Protein AF-A0ABD4HQR6-F1 (afdb_monomer)

Foldseek 3Di:
DPDQAAFPDQDDLVQLLQQQAQVQKEWLVLSCLQNSHDSVSSVVSVVVCVVVVSWDWDDDPPTIMIHPHHDPPQHVFSSVLSVVSSVVVLLAKHWPHWHWHDDVHIKIKTKIKGFLVSNCPRPPRPCPVVLVVVLVVDPDPVSNVVSCCVNPPGIDIDIDMDGSDPPVPDDPDDPDPD

Nearest PDB structures (foldseek):
  8rxx-assembly1_Sa  TM=7.144E-01  e=9.957E-03  Leishmania major strain Friedlin
  8rxh-assembly1_Sa  TM=6.932E-01  e=2.029E-02  Leishmania major strain Friedlin
  8qie-assembly1_Sa  TM=6.947E-01  e=2.285E-02  Leishmania major strain Friedlin
  6zxh-assembly1_Z  TM=7.082E-01  e=4.388E-02  Homo sapiens
  4omz-assembly2_C  TM=6.498E-01  e=7.053E-02  Sinorhizobium fredii

pLDDT: mean 72.63, std 12.88, range [32.25, 88.69]

Sequence (178 aa):
MKKYIVNKRAIDNDELLQLIIASDGIYESTLQNLLQCNRTSLEARLKTLEKHKWISKRKLSKHFYFAKKFDLDNLNQLDLQADALQKMLTLGFRTSSVSITTNQQKQVTASFHSAVKKIYTHKNFSQKPQAFQLFNQCLSNENKELFSKFINHHHVEIPIQFSSICDENQLIYTKSLD

Secondary structure (DSSP, 8-state):
---PPPPSSPPPHHHHHHHHHHHTSEEHHHHHHHTT--HHHHHHHHHHHHHT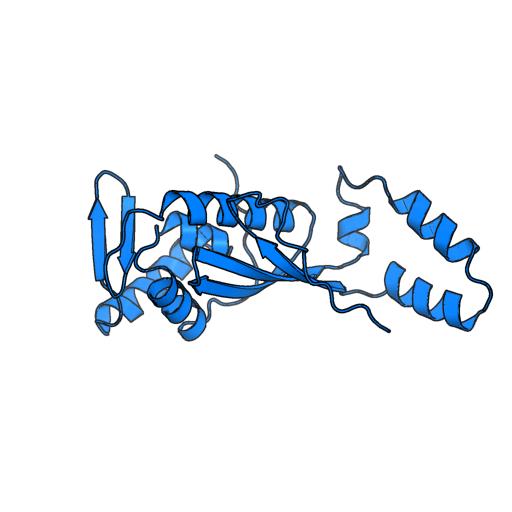TSSEEEEETTEEEEESS---TTHHHHHHHHHHHHHHHHTT-EEEEEEEEESSSEEEEEEEEE-HHHHHTSTT---HHHHHHHHHH-SSHHHHHHHHHHHHSS-EEEEEEE-SS--TT---------

Structure (mmCIF, N/CA/C/O backbone):
data_AF-A0ABD4HQR6-F1
#
_entry.id   AF-A0ABD4HQR6-F1
#
loop_
_atom_site.group_PDB
_atom_site.id
_atom_site.type_symbol
_atom_site.label_atom_id
_atom_site.label_alt_id
_atom_site.label_comp_id
_atom_site.label_asym_id
_atom_site.label_entity_id
_atom_site.label_seq_id
_atom_site.pdbx_PDB_ins_code
_atom_site.Cartn_x
_atom_site.Cartn_y
_atom_site.Cartn_z
_atom_site.occupancy
_atom_site.B_iso_or_equiv
_atom_site.auth_seq_id
_atom_site.auth_comp_id
_atom_site.auth_asym_id
_atom_site.auth_atom_id
_atom_site.pdbx_PDB_model_num
ATOM 1 N N . MET A 1 1 ? -17.658 9.390 -7.238 1.00 41.09 1 MET A N 1
ATOM 2 C CA . MET A 1 1 ? -16.926 8.377 -6.439 1.00 41.09 1 MET A CA 1
ATOM 3 C C . MET A 1 1 ? -15.552 8.170 -7.060 1.00 41.09 1 MET A C 1
ATOM 5 O O . MET A 1 1 ? -15.500 7.766 -8.216 1.00 41.09 1 MET A O 1
ATOM 9 N N . LYS A 1 2 ? -14.451 8.470 -6.351 1.00 49.94 2 LYS A N 1
ATOM 10 C CA . LYS A 1 2 ? -13.107 8.069 -6.807 1.00 49.94 2 LYS A CA 1
ATOM 11 C C . LYS A 1 2 ? -13.070 6.536 -6.840 1.00 49.94 2 LYS A C 1
ATOM 13 O O . LYS A 1 2 ? -13.352 5.893 -5.833 1.00 49.94 2 LYS A O 1
ATOM 18 N N . LYS A 1 3 ? -12.815 5.948 -8.009 1.00 57.81 3 LYS A N 1
ATOM 19 C CA . LYS A 1 3 ? -12.736 4.493 -8.178 1.00 57.81 3 LYS A CA 1
ATOM 20 C C . LYS A 1 3 ? -11.331 4.056 -7.760 1.00 57.81 3 LYS A C 1
ATOM 22 O O . LYS A 1 3 ? -10.391 4.245 -8.523 1.00 57.81 3 LYS A O 1
ATOM 27 N N . TYR A 1 4 ? -11.190 3.549 -6.536 1.00 61.66 4 TYR A N 1
ATOM 28 C CA . TYR A 1 4 ? -9.908 3.066 -6.014 1.00 61.66 4 TYR A CA 1
ATOM 29 C C . TYR A 1 4 ? -9.400 1.884 -6.842 1.00 61.66 4 TYR A C 1
ATOM 31 O O . TYR A 1 4 ? -10.169 0.982 -7.193 1.00 61.66 4 TYR A O 1
ATOM 39 N N . ILE A 1 5 ? -8.113 1.909 -7.186 1.00 67.62 5 ILE A N 1
ATOM 40 C CA . ILE A 1 5 ? -7.489 0.852 -7.979 1.00 67.62 5 ILE A CA 1
ATOM 41 C C . ILE A 1 5 ? -7.073 -0.263 -7.024 1.00 67.62 5 ILE A C 1
ATOM 43 O O . ILE A 1 5 ? -6.352 -0.038 -6.057 1.00 67.62 5 ILE A O 1
ATOM 47 N N . VAL A 1 6 ? -7.534 -1.478 -7.314 1.00 74.88 6 VAL A N 1
ATOM 48 C CA . VAL A 1 6 ? -7.251 -2.655 -6.493 1.00 74.88 6 VAL A CA 1
ATOM 49 C C . VAL A 1 6 ? -5.973 -3.336 -6.991 1.00 74.88 6 VAL A C 1
ATOM 51 O O . VAL A 1 6 ? -5.784 -3.566 -8.197 1.00 74.88 6 VAL A O 1
ATOM 54 N N . ASN A 1 7 ? -5.080 -3.651 -6.062 1.00 74.00 7 ASN A N 1
ATOM 55 C CA . ASN A 1 7 ? -3.942 -4.526 -6.260 1.00 74.00 7 ASN A CA 1
ATOM 56 C C . ASN A 1 7 ? -4.418 -5.981 -6.321 1.00 74.00 7 ASN A C 1
ATOM 58 O O . ASN A 1 7 ? -5.346 -6.384 -5.627 1.00 74.00 7 ASN A O 1
ATOM 62 N N . LYS A 1 8 ? -3.803 -6.767 -7.204 1.00 69.75 8 LYS A N 1
ATOM 63 C CA . LYS A 1 8 ? -4.160 -8.174 -7.400 1.00 69.75 8 LYS A CA 1
ATOM 64 C C . LYS A 1 8 ? -3.535 -9.096 -6.350 1.00 69.75 8 LYS A C 1
ATOM 66 O O . LYS A 1 8 ? -3.909 -10.264 -6.312 1.00 69.75 8 LYS A O 1
ATOM 71 N N . ARG A 1 9 ? -2.588 -8.608 -5.539 1.00 76.25 9 ARG A N 1
ATOM 72 C CA . ARG A 1 9 ? -1.956 -9.422 -4.493 1.00 76.25 9 ARG A CA 1
ATOM 73 C C . ARG A 1 9 ? -2.951 -9.774 -3.384 1.00 76.25 9 ARG A C 1
ATOM 75 O O . ARG A 1 9 ? -3.835 -8.979 -3.062 1.00 76.25 9 ARG A O 1
ATOM 82 N N . ALA A 1 10 ? -2.790 -10.957 -2.798 1.00 80.19 10 ALA A N 1
ATOM 83 C CA . ALA A 1 10 ? -3.531 -11.344 -1.604 1.00 80.19 10 ALA A CA 1
ATOM 84 C C . ALA A 1 10 ? -3.081 -10.503 -0.397 1.00 80.19 10 ALA A C 1
ATOM 86 O O . ALA A 1 10 ? -1.924 -10.098 -0.319 1.00 80.19 10 ALA A O 1
ATOM 87 N N . ILE A 1 11 ? -4.002 -10.247 0.535 1.00 83.31 11 ILE A N 1
ATOM 88 C CA . ILE A 1 11 ? -3.670 -9.597 1.808 1.00 83.31 11 ILE A CA 1
ATOM 89 C C . ILE A 1 11 ? -2.994 -10.637 2.703 1.00 83.31 11 ILE A C 1
ATOM 91 O O . ILE A 1 11 ? -3.622 -11.646 3.039 1.00 83.31 11 ILE A O 1
ATOM 95 N N . ASP A 1 12 ? -1.749 -10.370 3.084 1.00 84.69 12 ASP A N 1
ATOM 96 C CA . ASP A 1 12 ? -1.022 -11.129 4.095 1.00 84.69 12 ASP A CA 1
ATOM 97 C C . ASP A 1 12 ? -1.471 -10.680 5.500 1.00 84.69 12 ASP A C 1
ATOM 99 O O . ASP A 1 12 ? -1.585 -9.484 5.784 1.00 84.69 12 ASP A O 1
ATOM 103 N N . ASN A 1 13 ? -1.785 -11.644 6.369 1.00 82.00 13 ASN A N 1
ATOM 104 C CA . ASN A 1 13 ? -2.241 -11.367 7.730 1.00 82.00 13 ASN A CA 1
ATOM 105 C C . ASN A 1 13 ? -1.120 -10.820 8.616 1.00 82.00 13 ASN A C 1
ATOM 107 O O . ASN A 1 13 ? -1.401 -9.972 9.464 1.00 82.00 13 ASN A O 1
ATOM 111 N N . ASP A 1 14 ? 0.113 -11.290 8.430 1.00 82.69 14 ASP A N 1
ATOM 112 C CA . ASP A 1 14 ? 1.256 -10.862 9.232 1.00 82.69 14 ASP A CA 1
ATOM 113 C C . ASP A 1 14 ? 1.659 -9.442 8.838 1.00 82.69 14 ASP A C 1
ATOM 115 O O . ASP A 1 14 ? 1.845 -8.593 9.708 1.00 82.69 14 ASP A O 1
ATOM 119 N N . GLU A 1 15 ? 1.669 -9.142 7.535 1.00 84.19 15 GLU A N 1
ATOM 120 C CA . GLU A 1 15 ? 1.855 -7.779 7.020 1.00 84.19 15 GLU A CA 1
ATOM 121 C C . GLU A 1 15 ? 0.758 -6.840 7.552 1.00 84.19 15 GLU A C 1
ATOM 123 O O . GLU A 1 15 ? 1.056 -5.775 8.092 1.00 84.19 15 GLU A O 1
ATOM 128 N N . LEU A 1 16 ? -0.518 -7.245 7.478 1.00 88.31 16 LEU A N 1
ATOM 129 C CA . LEU A 1 16 ? -1.639 -6.455 8.000 1.00 88.31 16 LEU A CA 1
ATOM 130 C C . LEU A 1 16 ? -1.502 -6.191 9.507 1.00 88.31 16 LEU A C 1
ATOM 132 O O . LEU A 1 16 ? -1.718 -5.064 9.960 1.00 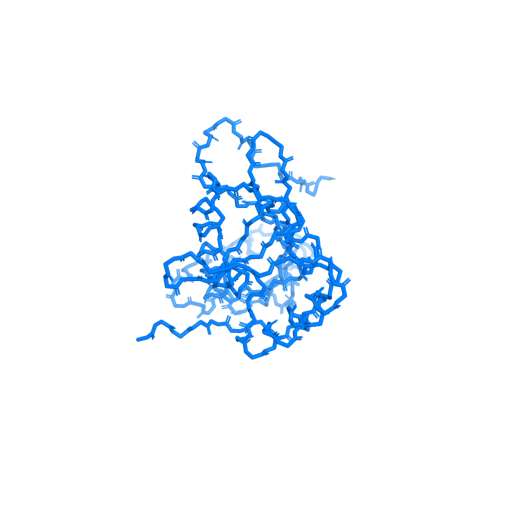88.31 16 LEU A O 1
ATOM 136 N N . LEU A 1 17 ? -1.148 -7.212 10.290 1.00 84.00 17 LEU A N 1
ATOM 137 C CA . LEU A 1 17 ? -0.960 -7.076 11.730 1.00 84.00 17 LEU A CA 1
ATOM 138 C C . LEU A 1 17 ? 0.217 -6.148 12.050 1.00 84.00 17 LEU A C 1
ATOM 140 O O . LEU A 1 17 ? 0.078 -5.269 12.901 1.00 84.00 17 LEU A O 1
ATOM 144 N N . GLN A 1 18 ? 1.347 -6.303 11.356 1.00 84.44 18 GLN A N 1
ATOM 145 C CA . GLN A 1 18 ? 2.518 -5.442 11.522 1.00 84.44 18 GLN A CA 1
ATOM 146 C C . GLN A 1 18 ? 2.196 -3.981 11.211 1.00 84.44 18 GLN A C 1
ATOM 148 O O . GLN A 1 18 ? 2.582 -3.112 11.988 1.00 84.44 18 GLN A O 1
ATOM 153 N N . LEU A 1 19 ? 1.430 -3.703 10.150 1.00 85.94 19 LEU A N 1
ATOM 154 C CA . LEU A 1 19 ? 0.994 -2.342 9.825 1.00 85.94 19 LEU A CA 1
ATOM 155 C C . LEU A 1 19 ? 0.153 -1.732 10.947 1.00 85.94 19 LEU A C 1
ATOM 157 O O . LEU A 1 19 ? 0.392 -0.596 11.348 1.00 85.94 19 LEU A O 1
ATOM 161 N N . ILE A 1 20 ? -0.804 -2.488 11.490 1.00 85.38 20 ILE A N 1
ATOM 162 C CA . ILE A 1 20 ? -1.657 -2.003 12.582 1.00 85.38 20 ILE A CA 1
ATOM 163 C C . ILE A 1 20 ? -0.834 -1.756 13.850 1.00 85.38 20 ILE A C 1
ATOM 165 O O . ILE A 1 20 ? -1.030 -0.735 14.508 1.00 85.38 20 ILE A O 1
ATOM 169 N N . ILE A 1 21 ? 0.096 -2.655 14.182 1.00 80.94 21 ILE A N 1
ATOM 170 C CA . ILE A 1 21 ? 0.970 -2.506 15.350 1.00 80.94 21 ILE A CA 1
ATOM 171 C C . ILE A 1 21 ? 1.891 -1.296 15.183 1.00 80.94 21 ILE A C 1
ATOM 173 O O . ILE A 1 21 ? 1.928 -0.456 16.071 1.00 80.94 21 ILE A O 1
ATOM 177 N N . ALA A 1 22 ? 2.590 -1.182 14.054 1.00 81.00 22 ALA A N 1
ATOM 178 C CA . ALA A 1 22 ? 3.532 -0.092 13.800 1.00 81.00 22 ALA A CA 1
ATOM 179 C C . ALA A 1 22 ? 2.839 1.275 13.696 1.00 81.00 22 ALA A C 1
ATOM 181 O O . ALA A 1 22 ? 3.431 2.304 14.011 1.00 81.00 22 ALA A O 1
ATOM 182 N N . SER A 1 23 ? 1.574 1.293 13.267 1.00 77.31 23 SER A N 1
ATOM 183 C CA . SER A 1 23 ? 0.797 2.526 13.146 1.00 77.31 23 SER A CA 1
ATOM 184 C C . SER A 1 23 ? 0.306 3.103 14.472 1.00 77.31 23 SER A C 1
ATOM 186 O O . SER A 1 23 ? -0.109 4.255 14.473 1.00 77.31 23 SER A O 1
ATOM 188 N N . ASP A 1 24 ? 0.289 2.342 15.574 1.00 75.75 24 ASP A N 1
ATOM 189 C CA . ASP A 1 24 ? -0.357 2.723 16.847 1.00 75.75 24 ASP A CA 1
ATOM 190 C C . ASP A 1 24 ? -1.790 3.294 16.688 1.00 75.75 24 ASP A C 1
ATOM 192 O O . ASP A 1 24 ? -2.285 4.061 17.510 1.00 75.75 24 ASP A O 1
ATOM 196 N N . GLY A 1 25 ? -2.493 2.920 15.617 1.00 77.25 25 GLY A N 1
ATOM 197 C CA . GLY A 1 25 ? -3.779 3.505 15.255 1.00 77.25 25 GLY A CA 1
ATOM 198 C C . GLY A 1 25 ? -3.833 3.878 13.785 1.00 77.25 25 GLY A C 1
ATOM 199 O O . GLY A 1 25 ? -3.120 4.763 13.322 1.00 77.25 25 GLY A O 1
ATOM 200 N N . ILE A 1 26 ? -4.730 3.224 13.050 1.00 81.38 26 ILE A N 1
ATOM 201 C CA . ILE A 1 26 ? -4.927 3.487 11.625 1.00 81.38 26 ILE A CA 1
ATOM 202 C C . ILE A 1 26 ? -6.398 3.363 11.229 1.00 81.38 26 ILE A C 1
ATOM 204 O O . ILE A 1 26 ? -7.126 2.502 11.738 1.00 81.38 26 ILE A O 1
ATOM 208 N N . TYR A 1 27 ? -6.847 4.235 10.321 1.00 85.12 27 TYR A N 1
ATOM 209 C CA . TYR A 1 27 ? -8.186 4.149 9.744 1.00 85.12 27 TYR A CA 1
ATOM 210 C C . TYR A 1 27 ? -8.314 2.936 8.822 1.00 85.12 27 TYR A C 1
ATOM 212 O O . TYR A 1 27 ? -7.393 2.594 8.077 1.00 85.12 27 TYR A O 1
ATOM 220 N N . GLU A 1 28 ? -9.510 2.350 8.781 1.00 86.38 28 GLU A N 1
ATOM 221 C CA . GLU A 1 28 ? -9.835 1.285 7.823 1.00 86.38 28 GLU A CA 1
ATOM 222 C C . GLU A 1 28 ? -9.643 1.738 6.365 1.00 86.38 28 GLU A C 1
ATOM 224 O O . GLU A 1 28 ? -9.102 0.998 5.545 1.00 86.38 28 GLU A O 1
ATOM 229 N N . SER A 1 29 ? -10.020 2.980 6.049 1.00 83.56 29 SER A N 1
ATOM 230 C CA . SER A 1 29 ? -9.820 3.577 4.723 1.00 83.56 29 SER A CA 1
ATOM 231 C C . SER A 1 29 ? -8.341 3.731 4.370 1.00 83.56 29 SER A C 1
ATOM 233 O O . SER A 1 29 ? -7.951 3.460 3.236 1.00 83.56 29 SER A O 1
ATOM 235 N N . THR A 1 30 ? -7.505 4.118 5.337 1.00 85.12 30 THR A N 1
ATOM 236 C CA . THR A 1 30 ? -6.058 4.246 5.137 1.00 85.12 30 THR A CA 1
ATOM 237 C C . THR A 1 30 ? -5.425 2.871 4.911 1.00 85.12 30 THR A C 1
ATOM 239 O O . THR A 1 30 ? -4.659 2.714 3.965 1.00 85.12 30 THR A O 1
ATOM 242 N N . LEU A 1 31 ? -5.817 1.838 5.672 1.00 88.69 31 LEU A N 1
ATOM 243 C CA . LEU A 1 31 ? -5.404 0.449 5.414 1.00 88.69 31 LEU A CA 1
ATOM 244 C C . LEU A 1 31 ? -5.831 -0.035 4.026 1.00 88.69 31 LEU A C 1
ATOM 246 O O . LEU A 1 31 ? -5.038 -0.651 3.314 1.00 88.69 31 LEU A O 1
ATOM 250 N N . GLN A 1 32 ? -7.066 0.269 3.621 1.00 87.56 32 GLN A N 1
ATOM 251 C CA . GLN A 1 32 ? -7.568 -0.077 2.296 1.00 87.56 32 GLN A CA 1
ATOM 252 C C . GLN A 1 32 ? -6.712 0.559 1.193 1.00 87.56 32 GLN A C 1
ATOM 254 O O . GLN A 1 32 ? -6.400 -0.106 0.203 1.00 87.56 32 GLN A O 1
ATOM 259 N N . ASN A 1 33 ? -6.300 1.814 1.379 1.00 86.31 33 ASN A N 1
ATOM 260 C CA . ASN A 1 33 ? -5.455 2.537 0.434 1.00 86.31 33 ASN A CA 1
ATOM 261 C C . ASN A 1 33 ? -4.011 2.011 0.414 1.00 86.31 33 ASN A C 1
ATOM 263 O O . ASN A 1 33 ? -3.477 1.821 -0.679 1.00 86.31 33 ASN A O 1
ATOM 267 N N . LEU A 1 34 ? -3.414 1.733 1.581 1.00 86.69 34 LEU A N 1
ATOM 268 C CA . LEU A 1 34 ? -2.046 1.212 1.725 1.00 86.69 34 LEU A CA 1
ATOM 269 C C . LEU A 1 34 ? -1.891 -0.186 1.128 1.00 86.69 34 LEU A C 1
ATOM 271 O O . LEU A 1 34 ? -1.013 -0.426 0.304 1.00 86.69 34 LEU A O 1
ATOM 275 N N . LEU A 1 35 ? -2.788 -1.097 1.505 1.00 87.19 35 LEU A N 1
ATOM 276 C CA . LEU A 1 35 ? -2.819 -2.462 0.977 1.00 87.19 35 LEU A CA 1
ATOM 277 C C . LEU A 1 35 ? -3.431 -2.523 -0.423 1.00 87.19 35 LEU A C 1
ATOM 279 O O . LEU A 1 35 ? -3.402 -3.575 -1.065 1.00 87.19 35 LEU A O 1
ATOM 283 N N . GLN A 1 36 ? -3.994 -1.403 -0.891 1.00 84.19 36 GLN A N 1
ATOM 284 C CA . GLN A 1 36 ? -4.622 -1.258 -2.199 1.00 84.19 36 GLN A CA 1
ATOM 285 C C . GLN A 1 36 ? -5.676 -2.345 -2.442 1.00 84.19 36 GLN A C 1
ATOM 287 O O . GLN A 1 36 ? -5.776 -2.912 -3.527 1.00 84.19 36 GLN A O 1
ATOM 292 N N . CYS A 1 37 ? -6.436 -2.703 -1.417 1.00 83.12 37 CYS A N 1
ATOM 293 C CA . CYS A 1 37 ? -7.307 -3.869 -1.447 1.00 83.12 37 CYS A CA 1
ATOM 294 C C . CYS A 1 37 ? -8.785 -3.473 -1.555 1.00 83.12 37 CYS A C 1
ATOM 296 O O . CYS A 1 37 ? -9.161 -2.301 -1.473 1.00 83.12 37 CYS A O 1
ATOM 298 N N . ASN A 1 38 ? -9.652 -4.462 -1.784 1.00 85.50 38 ASN A N 1
ATOM 299 C CA . ASN A 1 38 ? -11.091 -4.230 -1.712 1.00 85.50 38 ASN A CA 1
ATOM 300 C C . ASN A 1 38 ? -11.572 -4.268 -0.251 1.00 85.50 38 ASN A C 1
ATOM 302 O O . ASN A 1 38 ? -11.046 -5.021 0.572 1.00 85.50 38 ASN A O 1
ATOM 306 N N . ARG A 1 39 ? -12.610 -3.478 0.044 1.00 83.19 39 ARG A N 1
ATOM 307 C CA . ARG A 1 39 ? -13.161 -3.320 1.397 1.00 83.19 39 ARG A CA 1
ATOM 308 C C . ARG A 1 39 ? -13.583 -4.652 2.023 1.00 83.19 39 ARG A C 1
ATOM 310 O O . ARG A 1 39 ? -13.228 -4.938 3.156 1.00 83.19 39 ARG A O 1
ATOM 317 N N . THR A 1 40 ? -14.280 -5.500 1.267 1.00 85.00 40 THR A N 1
ATOM 318 C CA . THR A 1 40 ? -14.801 -6.789 1.754 1.00 85.00 40 THR A CA 1
ATOM 319 C C . THR A 1 40 ? -13.692 -7.739 2.213 1.00 85.00 40 THR A C 1
ATOM 321 O O . THR A 1 40 ? -13.820 -8.384 3.252 1.00 85.00 40 THR A O 1
ATOM 324 N N . SER A 1 41 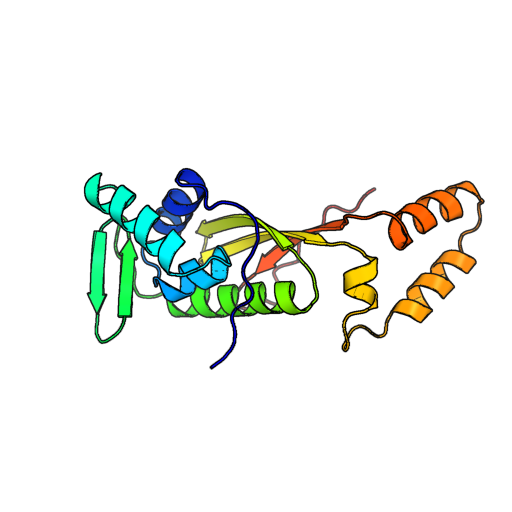? -12.590 -7.810 1.463 1.00 84.69 41 SER A N 1
ATOM 325 C CA . SER A 1 41 ? -11.443 -8.666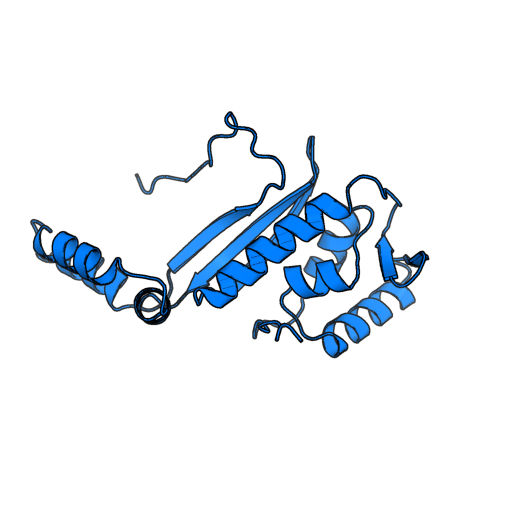 1.794 1.00 84.69 41 SER A CA 1
ATOM 326 C C . SER A 1 41 ? -10.723 -8.151 3.034 1.00 84.69 41 SER A C 1
ATOM 328 O O . SER A 1 41 ? -10.361 -8.943 3.902 1.00 84.69 41 SER A O 1
ATOM 330 N N . LEU A 1 42 ? -10.567 -6.828 3.141 1.00 88.12 42 LEU A N 1
ATOM 331 C CA . LEU A 1 42 ? -9.974 -6.193 4.312 1.00 88.12 42 LEU A CA 1
ATOM 332 C C . LEU A 1 42 ? -10.818 -6.436 5.571 1.00 88.12 42 LEU A C 1
ATOM 334 O O . LEU A 1 42 ? -10.294 -6.916 6.573 1.00 88.12 42 LEU A O 1
ATOM 338 N N . GLU A 1 43 ? -12.130 -6.191 5.505 1.00 87.75 43 GLU A N 1
ATOM 339 C CA . GLU A 1 43 ? -13.059 -6.411 6.621 1.00 87.75 43 GLU A CA 1
ATOM 340 C C . GLU A 1 43 ? -13.009 -7.859 7.141 1.00 87.75 43 GLU A C 1
ATOM 342 O O . GLU A 1 43 ? -13.006 -8.087 8.352 1.00 87.75 43 GLU A O 1
ATOM 347 N N . ALA A 1 44 ? -12.947 -8.850 6.245 1.00 87.00 44 ALA A N 1
ATOM 348 C CA . ALA A 1 44 ? -12.875 -10.261 6.624 1.00 87.00 44 ALA A CA 1
ATOM 349 C C . ALA A 1 44 ? -11.584 -10.601 7.394 1.00 87.00 44 ALA A C 1
ATOM 351 O O . ALA A 1 44 ? -11.621 -11.349 8.380 1.00 87.00 44 ALA A O 1
ATOM 352 N N . ARG A 1 45 ? -10.443 -10.029 6.983 1.00 86.69 45 ARG A N 1
ATOM 353 C CA . ARG A 1 45 ? -9.163 -10.222 7.682 1.00 86.69 45 ARG A CA 1
ATOM 354 C C . ARG A 1 45 ? -9.130 -9.492 9.018 1.00 86.69 45 ARG A C 1
ATOM 356 O O . ARG A 1 45 ? -8.769 -10.101 10.021 1.00 86.69 45 ARG A O 1
ATOM 363 N N . LEU A 1 46 ? -9.619 -8.256 9.069 1.00 88.38 46 LEU A N 1
ATOM 364 C CA . LEU A 1 46 ? -9.715 -7.482 10.309 1.00 88.38 46 LEU A CA 1
ATOM 365 C C . LEU A 1 46 ? -10.590 -8.174 11.360 1.00 88.38 46 LEU A C 1
ATOM 367 O O . LEU A 1 46 ? -10.178 -8.279 12.511 1.00 88.38 46 LEU A O 1
ATOM 371 N N . LYS A 1 47 ? -11.744 -8.734 10.967 1.00 86.38 47 LYS A N 1
ATOM 372 C CA . LYS A 1 47 ? -12.599 -9.521 11.877 1.00 86.38 47 LYS A CA 1
ATOM 373 C C . LYS A 1 47 ? -11.880 -10.737 12.455 1.00 86.38 47 LYS A C 1
ATOM 375 O O . LYS A 1 47 ? -12.086 -11.076 13.617 1.00 8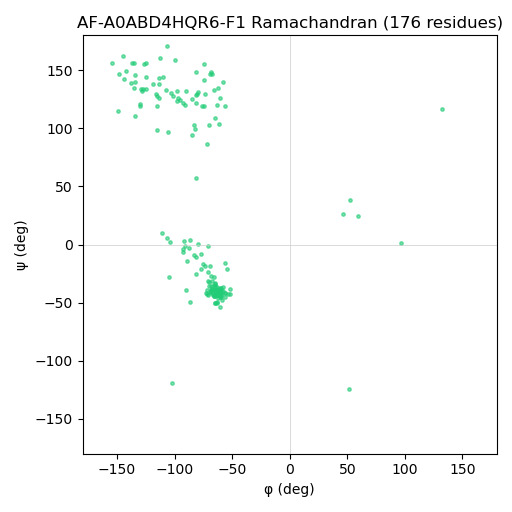6.38 47 LYS A O 1
ATOM 380 N N . THR A 1 48 ? -11.047 -11.398 11.652 1.00 86.00 48 THR A N 1
ATOM 381 C CA . THR A 1 48 ? -10.236 -12.529 12.120 1.00 86.00 48 THR A CA 1
ATOM 382 C C . THR A 1 48 ? -9.244 -12.068 13.190 1.00 86.00 48 THR A C 1
ATOM 384 O O . THR A 1 48 ? -9.230 -12.626 14.284 1.00 86.00 48 THR A O 1
ATOM 387 N N . LEU A 1 49 ? -8.480 -11.003 12.925 1.00 83.69 49 LEU A N 1
ATOM 388 C CA . LEU A 1 49 ? -7.505 -10.450 13.877 1.00 83.69 49 LEU A CA 1
ATOM 389 C C . LEU A 1 49 ? -8.165 -9.937 15.173 1.00 83.69 49 LEU A C 1
ATOM 391 O O . LEU A 1 49 ? -7.633 -10.135 16.266 1.00 83.69 49 LEU A O 1
ATOM 395 N N . GLU A 1 50 ? -9.344 -9.320 15.062 1.00 83.00 50 GLU A N 1
ATOM 396 C CA . GLU A 1 50 ? -10.150 -8.858 16.198 1.00 83.00 50 GLU A CA 1
ATOM 397 C C . GLU A 1 50 ? -10.657 -10.032 17.049 1.00 83.00 50 GLU A C 1
ATOM 399 O O . GLU A 1 50 ? -10.530 -10.007 18.273 1.00 83.00 50 GLU A O 1
ATOM 404 N N . LYS A 1 51 ? -11.155 -11.109 16.421 1.00 84.81 51 LYS A N 1
ATOM 405 C CA . LYS A 1 51 ? -11.584 -12.334 17.121 1.00 84.81 51 LYS A CA 1
ATOM 406 C C . LYS A 1 51 ? -10.445 -12.953 17.938 1.00 84.81 51 LYS A C 1
ATOM 408 O O . LYS A 1 51 ? -10.685 -13.457 19.035 1.00 84.81 51 LYS A O 1
ATOM 413 N N . HIS A 1 52 ? -9.216 -12.885 17.429 1.00 80.00 52 HIS A N 1
ATOM 414 C CA . HIS A 1 52 ? -8.012 -13.341 18.130 1.00 80.00 52 HIS A CA 1
ATOM 415 C C . HIS A 1 52 ? -7.481 -12.343 19.177 1.00 80.00 52 HIS A C 1
ATOM 417 O O . HIS A 1 52 ? -6.496 -12.640 19.849 1.00 80.00 52 HIS A O 1
ATOM 423 N N . LYS A 1 53 ? -8.144 -11.190 19.365 1.00 77.69 53 LYS A N 1
ATOM 424 C CA . LYS A 1 53 ? -7.766 -10.110 20.296 1.00 77.69 53 LYS A CA 1
ATOM 425 C C . LYS A 1 53 ? -6.381 -9.507 20.027 1.00 77.69 53 LYS A C 1
ATOM 427 O O . LYS A 1 53 ? -5.760 -8.955 20.931 1.00 77.69 53 LYS A O 1
ATOM 432 N N . TRP A 1 54 ? -5.888 -9.598 18.792 1.00 71.81 54 TRP A N 1
ATOM 433 C CA . TRP A 1 54 ? -4.590 -9.027 18.410 1.00 71.81 54 TRP A CA 1
ATOM 434 C C . TRP A 1 54 ? -4.672 -7.528 18.115 1.00 71.81 54 TRP A C 1
ATOM 436 O O . TRP A 1 54 ? -3.685 -6.809 18.262 1.00 71.81 54 TRP A O 1
ATOM 446 N N . ILE A 1 55 ? -5.861 -7.059 17.735 1.00 79.69 55 ILE A N 1
ATOM 447 C CA . ILE A 1 55 ? -6.182 -5.658 17.456 1.00 79.69 55 ILE A CA 1
ATOM 448 C C . ILE A 1 55 ? -7.538 -5.317 18.080 1.00 79.69 55 ILE A C 1
ATOM 450 O O . ILE A 1 55 ? -8.369 -6.201 18.284 1.00 79.69 55 ILE A O 1
ATOM 454 N N . SER A 1 56 ? -7.785 -4.036 18.358 1.00 77.88 56 SER A N 1
ATOM 455 C CA . SER A 1 56 ? -9.090 -3.553 18.829 1.00 77.88 56 SER A CA 1
ATOM 456 C C . SER A 1 56 ? -9.724 -2.605 17.819 1.00 77.88 56 SER A C 1
ATOM 458 O O . SER A 1 56 ? -9.102 -1.610 17.446 1.00 77.88 56 SER A O 1
ATOM 460 N N . LYS A 1 57 ? -10.975 -2.873 17.423 1.00 81.69 57 LYS A N 1
ATOM 461 C CA . LYS A 1 57 ? -11.782 -1.943 16.629 1.00 81.69 57 LYS A CA 1
ATOM 462 C C . LYS A 1 57 ? -12.392 -0.882 17.538 1.00 81.69 57 LYS A C 1
ATOM 464 O O . LYS A 1 57 ? -13.052 -1.201 18.525 1.00 81.69 57 LYS A O 1
ATOM 469 N N . ARG A 1 58 ? -12.234 0.393 17.192 1.00 76.25 58 ARG A N 1
ATOM 470 C CA . ARG A 1 58 ? -12.992 1.489 17.814 1.00 76.25 58 ARG A CA 1
ATOM 471 C C . ARG A 1 58 ? -13.711 2.309 16.759 1.00 76.25 58 ARG A C 1
ATOM 473 O O . ARG A 1 58 ? -13.326 2.314 15.593 1.00 76.25 58 ARG A O 1
ATOM 480 N N . LYS A 1 59 ? -14.779 2.982 17.181 1.00 78.94 59 LYS A N 1
ATOM 481 C CA . LYS A 1 59 ? -15.502 3.971 16.385 1.00 78.94 59 LYS A CA 1
ATOM 482 C C . LYS A 1 59 ? -15.308 5.333 17.038 1.00 78.94 59 LYS A C 1
ATOM 484 O O . LYS A 1 59 ? -15.601 5.497 18.216 1.00 78.94 59 LYS A O 1
ATOM 489 N N . LEU A 1 60 ? -14.840 6.291 16.260 1.00 71.81 60 LEU A N 1
ATOM 490 C CA . LEU A 1 60 ? -14.733 7.700 16.621 1.00 71.81 60 LEU A CA 1
ATOM 491 C C . LEU A 1 60 ? -15.375 8.480 15.466 1.00 71.81 60 LEU A C 1
ATOM 493 O O . LEU A 1 60 ? -15.033 8.332 14.292 1.00 71.81 60 LEU A O 1
ATOM 497 N N . SER A 1 61 ? -16.426 9.228 15.797 1.00 77.50 61 SER A N 1
ATOM 498 C CA . SER A 1 61 ? -17.313 9.859 14.815 1.00 77.50 61 SER A CA 1
ATOM 499 C C . SER A 1 61 ? -17.831 8.860 13.754 1.00 77.50 61 SER A C 1
ATOM 501 O O . SER A 1 61 ? -18.452 7.848 14.095 1.00 77.50 61 SER A O 1
ATOM 503 N N . LYS A 1 62 ? -17.613 9.137 12.463 1.00 79.12 62 LYS A N 1
ATOM 504 C CA . LYS A 1 62 ? -18.080 8.333 11.322 1.00 79.12 62 LYS A CA 1
ATOM 505 C C . LYS A 1 62 ? -17.089 7.256 10.858 1.00 79.12 62 LYS A C 1
ATOM 507 O O . LYS A 1 62 ? -17.425 6.516 9.938 1.00 79.12 62 LYS A O 1
ATOM 512 N N . HIS A 1 63 ? -15.911 7.147 11.473 1.00 76.69 63 HIS A N 1
ATOM 513 C CA . HIS A 1 63 ? -14.838 6.266 11.003 1.00 76.69 63 HIS A CA 1
ATOM 514 C C . HIS A 1 63 ? -14.564 5.112 11.975 1.00 76.69 63 HIS A C 1
ATOM 516 O O . HIS A 1 63 ? -14.946 5.154 13.149 1.00 76.69 63 HIS A O 1
ATOM 522 N N . PHE A 1 64 ? -13.917 4.064 11.462 1.00 79.44 64 PHE A N 1
ATOM 523 C CA . PHE A 1 64 ? -13.431 2.928 12.241 1.00 79.44 64 PHE A CA 1
ATOM 524 C C . PHE A 1 64 ? -11.902 2.890 12.234 1.00 79.44 64 PHE A C 1
ATOM 526 O O . PHE A 1 64 ? -11.274 3.205 11.220 1.00 79.44 64 PHE A O 1
ATOM 533 N N . TYR A 1 65 ? -11.335 2.490 13.371 1.00 74.81 65 TYR A N 1
ATOM 534 C CA . TYR A 1 65 ? -9.904 2.543 13.669 1.00 74.81 65 TYR A CA 1
ATOM 535 C C . TYR A 1 65 ? -9.464 1.225 14.291 1.00 74.81 65 TYR A C 1
ATOM 537 O O . TYR A 1 65 ? -10.222 0.641 15.075 1.00 74.81 65 TYR A O 1
ATOM 545 N N . PHE A 1 66 ? -8.231 0.813 14.000 1.00 74.38 66 PHE A N 1
ATOM 546 C CA . PHE A 1 66 ? -7.622 -0.395 14.550 1.00 74.38 66 PHE A CA 1
ATOM 547 C C . PHE A 1 66 ? -6.248 -0.079 15.141 1.00 74.38 66 PHE A C 1
ATOM 549 O O . PHE A 1 66 ? -5.456 0.617 14.509 1.00 74.38 66 PHE A O 1
ATOM 556 N N . ALA A 1 67 ? -5.975 -0.575 16.350 1.00 68.81 67 ALA A N 1
ATOM 557 C CA . ALA A 1 67 ? -4.698 -0.384 17.039 1.00 68.81 67 ALA A CA 1
ATOM 558 C C . ALA A 1 67 ? -4.423 -1.513 18.046 1.00 68.81 67 ALA A C 1
ATOM 560 O O . ALA A 1 67 ? -5.364 -2.131 18.560 1.00 68.81 67 ALA A O 1
ATOM 561 N N . LYS A 1 68 ? -3.140 -1.731 18.370 1.00 65.88 68 LYS A N 1
ATOM 562 C CA . LYS A 1 68 ? -2.704 -2.505 19.551 1.00 65.88 68 LYS A CA 1
ATOM 563 C C . LYS A 1 68 ? -2.536 -1.603 20.786 1.00 65.88 68 LYS A C 1
ATOM 565 O O . LYS A 1 68 ? -2.939 -1.991 21.879 1.00 65.88 68 LYS A O 1
ATOM 570 N N . LYS A 1 69 ? -2.001 -0.390 20.604 1.00 60.62 69 LYS A N 1
ATOM 571 C CA . LYS A 1 69 ? -1.926 0.714 21.579 1.00 60.62 69 LYS A CA 1
ATOM 572 C C . LYS A 1 69 ? -2.352 1.997 20.853 1.00 60.62 69 LYS A C 1
ATOM 574 O O . LYS A 1 69 ? -2.061 2.116 19.674 1.00 60.62 69 LYS A O 1
ATOM 579 N N . PHE A 1 70 ? -3.119 2.876 21.501 1.00 52.47 70 PHE A N 1
ATOM 580 C CA . PHE A 1 70 ? -3.766 4.019 20.837 1.00 52.47 70 PHE A CA 1
ATOM 581 C C . PHE A 1 70 ? -2.892 5.280 20.862 1.00 52.47 70 PHE A C 1
ATOM 583 O O . PHE A 1 70 ? -2.616 5.800 21.940 1.00 52.47 70 PHE A O 1
ATOM 590 N N . ASP A 1 71 ? -2.560 5.788 19.676 1.00 59.34 71 ASP A N 1
ATOM 591 C CA . ASP A 1 71 ? -1.972 7.099 19.391 1.00 59.34 71 ASP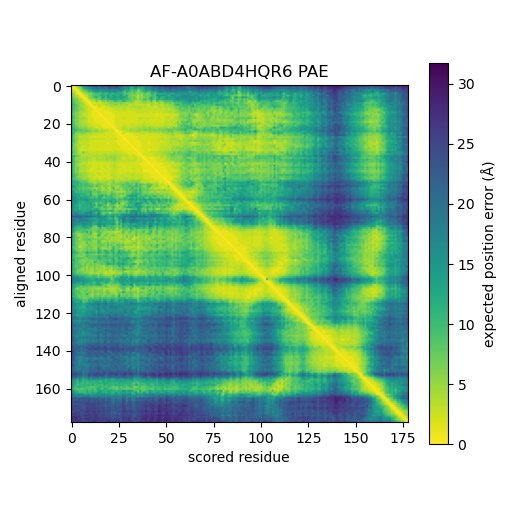 A CA 1
ATOM 592 C C . ASP A 1 71 ? -2.734 7.735 18.210 1.00 59.34 71 ASP A C 1
ATOM 594 O O . ASP A 1 71 ? -2.681 7.262 17.072 1.00 59.34 71 ASP A O 1
ATOM 598 N N . LEU A 1 72 ? -3.496 8.794 18.495 1.00 58.31 72 LEU A N 1
ATOM 599 C CA . LEU A 1 72 ? -4.351 9.475 17.517 1.00 58.31 72 LEU A CA 1
ATOM 600 C C . LEU A 1 72 ? -3.626 10.604 16.771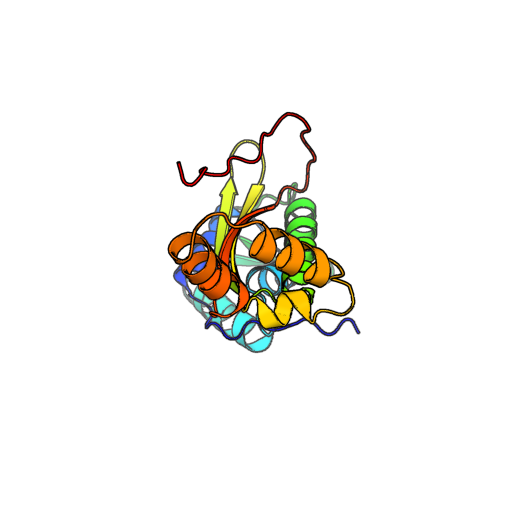 1.00 58.31 72 LEU A C 1
ATOM 602 O O . LEU A 1 72 ? -4.131 11.056 15.740 1.00 58.31 72 LEU A O 1
ATOM 606 N N . ASP A 1 73 ? -2.459 11.041 17.248 1.00 59.62 73 ASP A N 1
ATOM 607 C CA . ASP A 1 73 ? -1.844 12.301 16.815 1.00 59.62 73 ASP A CA 1
ATOM 608 C C . ASP A 1 73 ? -1.255 12.211 15.396 1.00 59.62 73 ASP A C 1
ATOM 610 O O . ASP A 1 73 ? -1.098 13.216 14.704 1.00 59.62 73 ASP A O 1
ATOM 614 N N . ASN A 1 74 ? -1.027 10.991 14.897 1.00 64.25 74 ASN A N 1
ATOM 615 C CA . ASN A 1 74 ? -0.351 10.737 13.619 1.00 64.25 74 ASN A CA 1
ATOM 616 C C . ASN A 1 74 ? -1.254 10.178 12.501 1.00 64.25 74 ASN A C 1
ATOM 618 O O . ASN A 1 74 ? -0.770 9.777 11.440 1.00 64.25 74 ASN A O 1
ATOM 622 N N . LEU A 1 75 ? -2.574 10.154 12.699 1.00 67.69 75 LEU A N 1
ATOM 623 C CA . LEU A 1 75 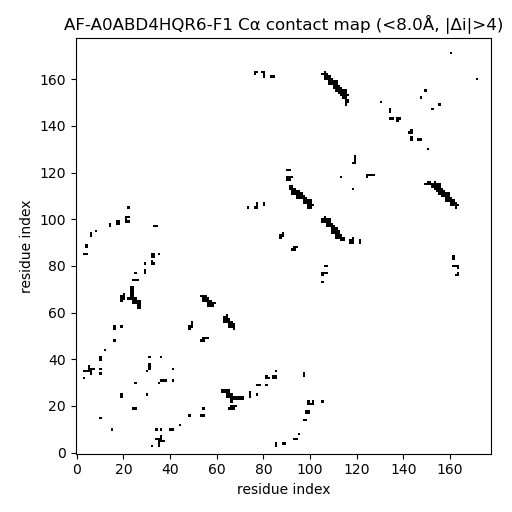? -3.515 9.540 11.754 1.00 67.69 75 LEU A CA 1
ATOM 624 C C . LEU A 1 75 ? -3.556 10.232 10.377 1.00 67.69 75 LEU A C 1
ATOM 626 O O . LEU A 1 75 ? -3.627 9.562 9.347 1.00 67.69 75 LEU A O 1
ATOM 630 N N . ASN A 1 76 ? -3.478 11.565 10.343 1.00 69.44 76 ASN A N 1
ATOM 631 C CA . ASN A 1 76 ? -3.542 12.332 9.091 1.00 69.44 76 ASN A CA 1
ATOM 632 C C . ASN A 1 76 ? -2.286 12.149 8.221 1.00 69.44 76 ASN A C 1
ATOM 634 O O . ASN A 1 76 ? -2.371 12.170 6.995 1.00 69.44 76 ASN A O 1
ATOM 638 N N . GLN A 1 77 ? -1.124 11.948 8.848 1.00 72.62 77 GLN A N 1
ATOM 639 C CA . GLN A 1 77 ? 0.148 11.754 8.149 1.00 72.62 77 GLN A CA 1
ATOM 640 C C . GLN A 1 77 ? 0.157 10.456 7.336 1.00 72.62 77 GLN A C 1
ATOM 642 O O . GLN A 1 77 ? 0.566 10.450 6.174 1.00 72.62 77 GLN A O 1
ATOM 647 N N . LEU A 1 78 ? -0.359 9.373 7.921 1.00 78.88 78 LEU A N 1
ATOM 648 C CA . LEU A 1 78 ? -0.496 8.089 7.236 1.00 78.88 78 LEU A CA 1
ATOM 649 C C . LEU A 1 78 ? -1.490 8.161 6.071 1.00 78.88 78 LEU A C 1
ATOM 651 O O . LEU A 1 78 ? -1.268 7.522 5.044 1.00 78.88 78 LEU A O 1
ATOM 655 N N . ASP A 1 79 ? -2.554 8.958 6.190 1.00 80.06 79 ASP A N 1
ATOM 656 C CA . ASP A 1 79 ? -3.552 9.093 5.124 1.00 80.06 79 ASP A CA 1
ATOM 657 C C . ASP A 1 79 ? -2.987 9.802 3.879 1.00 80.06 79 ASP A C 1
ATOM 659 O O . ASP A 1 79 ? -3.219 9.362 2.751 1.00 80.06 79 ASP A O 1
ATOM 663 N N . LEU A 1 80 ? -2.149 10.830 4.071 1.00 80.19 80 LEU A N 1
ATOM 664 C CA . LEU A 1 80 ? -1.435 11.501 2.976 1.00 80.19 80 LEU A CA 1
ATOM 665 C C . LEU A 1 80 ? -0.461 10.558 2.255 1.00 80.19 80 LEU A C 1
ATOM 667 O O . LEU A 1 80 ? -0.423 10.525 1.021 1.00 80.19 80 LEU A O 1
ATOM 671 N N . GLN A 1 81 ? 0.296 9.763 3.014 1.00 84.81 81 GLN A N 1
ATOM 672 C CA . GLN A 1 81 ? 1.216 8.769 2.453 1.00 84.81 81 GLN A CA 1
ATOM 673 C C . GLN A 1 81 ? 0.450 7.671 1.690 1.00 84.81 81 GLN A C 1
ATOM 675 O O . GLN A 1 81 ? 0.872 7.242 0.614 1.00 84.81 81 GLN A O 1
ATOM 680 N N . ALA A 1 82 ? -0.728 7.274 2.179 1.00 85.25 82 ALA A N 1
ATOM 681 C CA . ALA A 1 82 ? -1.595 6.315 1.500 1.00 85.25 82 ALA A CA 1
ATOM 682 C C . ALA A 1 82 ? -2.197 6.863 0.187 1.00 85.25 82 ALA A C 1
ATOM 684 O O . ALA A 1 82 ? -2.281 6.127 -0.801 1.00 85.25 82 ALA A O 1
ATOM 685 N N . ASP A 1 83 ? -2.579 8.146 0.131 1.00 82.62 83 ASP A N 1
ATOM 686 C CA . ASP A 1 83 ? -3.037 8.795 -1.112 1.00 82.62 83 ASP A CA 1
ATOM 687 C C . ASP A 1 83 ? -1.911 8.871 -2.159 1.00 82.62 83 ASP A C 1
ATOM 689 O O . ASP A 1 83 ? -2.140 8.611 -3.345 1.00 82.62 83 ASP A O 1
ATOM 693 N N . ALA A 1 84 ? -0.673 9.150 -1.737 1.00 82.44 84 ALA A N 1
ATOM 694 C CA . ALA A 1 84 ? 0.493 9.122 -2.624 1.00 82.44 84 ALA A CA 1
ATOM 695 C C . ALA A 1 84 ? 0.725 7.722 -3.225 1.00 82.44 84 ALA A C 1
ATOM 697 O O . ALA A 1 84 ? 0.924 7.579 -4.435 1.00 82.44 84 ALA A O 1
ATOM 698 N N . LEU A 1 85 ? 0.588 6.673 -2.415 1.00 84.19 85 LEU A N 1
ATOM 699 C CA . LEU A 1 85 ? 0.709 5.285 -2.859 1.00 84.19 85 LEU A CA 1
ATOM 700 C C . LEU A 1 85 ? -0.405 4.875 -3.851 1.00 84.19 85 LEU A C 1
ATOM 702 O O . LEU A 1 85 ? -0.148 4.131 -4.800 1.00 84.19 85 LEU A O 1
ATOM 706 N N . GLN A 1 86 ? -1.624 5.414 -3.720 1.00 82.44 86 GLN A N 1
ATOM 707 C CA . GLN A 1 86 ? -2.703 5.242 -4.712 1.00 82.44 86 GLN A CA 1
ATOM 708 C C . GLN A 1 86 ? -2.410 5.941 -6.053 1.00 82.44 86 GLN A C 1
ATOM 710 O O . GLN A 1 86 ? -2.796 5.451 -7.121 1.00 82.44 86 GLN A O 1
ATOM 715 N N . LYS A 1 87 ? -1.686 7.066 -6.042 1.00 82.81 87 LYS A N 1
ATOM 716 C CA . LYS A 1 87 ? -1.251 7.734 -7.282 1.00 82.81 87 LYS A CA 1
ATOM 717 C C . LYS A 1 87 ? -0.243 6.879 -8.054 1.00 82.81 87 LYS A C 1
ATOM 719 O O . LYS A 1 87 ? -0.352 6.799 -9.277 1.00 82.81 87 LYS A O 1
ATOM 724 N N . MET A 1 88 ? 0.641 6.148 -7.369 1.00 79.31 88 MET A N 1
ATOM 725 C CA . MET A 1 88 ? 1.579 5.215 -8.018 1.00 79.31 88 MET A CA 1
ATOM 726 C C . MET A 1 88 ? 0.867 4.109 -8.812 1.00 79.31 88 MET A C 1
ATOM 728 O O . MET A 1 88 ? 1.269 3.792 -9.931 1.00 79.31 88 MET A O 1
ATOM 732 N N . LEU A 1 89 ? -0.246 3.571 -8.299 1.00 74.62 89 LEU A N 1
ATOM 733 C CA . LEU A 1 89 ? -1.086 2.621 -9.047 1.00 74.62 89 LEU A CA 1
ATOM 734 C C . LEU A 1 89 ? -1.664 3.222 -10.324 1.00 74.62 89 LEU A C 1
ATOM 736 O O . LEU A 1 89 ? -1.753 2.541 -11.347 1.00 74.62 89 LEU A O 1
ATOM 740 N N . THR A 1 90 ? -2.078 4.489 -10.258 1.00 75.00 90 THR A N 1
ATOM 741 C CA . THR A 1 90 ? -2.626 5.199 -11.418 1.00 75.00 90 THR A CA 1
ATOM 742 C C . THR A 1 90 ? -1.578 5.266 -12.527 1.00 75.00 90 THR A C 1
ATOM 744 O O . THR A 1 90 ? -1.900 4.985 -13.675 1.00 75.00 90 THR A O 1
ATOM 747 N N . LEU A 1 91 ? -0.309 5.483 -12.162 1.00 70.88 91 LEU A N 1
ATOM 748 C CA . LEU A 1 91 ? 0.849 5.478 -13.065 1.00 70.88 91 LEU A CA 1
ATOM 749 C C . LEU A 1 91 ? 1.240 4.082 -13.596 1.00 70.88 91 LEU A C 1
ATOM 751 O O . LEU A 1 91 ? 2.161 3.961 -14.401 1.00 70.88 91 LEU A O 1
ATOM 755 N N . GLY A 1 92 ? 0.539 3.022 -13.186 1.00 72.06 92 GLY A N 1
ATOM 756 C CA . GLY A 1 92 ? 0.731 1.660 -13.686 1.00 72.06 92 GLY A CA 1
ATOM 757 C C . GLY A 1 92 ? 1.627 0.772 -12.823 1.00 72.06 92 GLY A C 1
ATOM 758 O O . GLY A 1 92 ? 1.813 -0.394 -13.178 1.00 72.06 92 GLY A O 1
ATOM 759 N N . PHE A 1 93 ? 2.131 1.279 -11.695 1.00 77.62 93 PHE A N 1
ATOM 760 C CA . PHE A 1 93 ? 2.896 0.488 -10.733 1.00 77.62 93 PHE A CA 1
ATOM 761 C C . PHE A 1 93 ? 1.993 -0.441 -9.923 1.00 77.62 93 PHE A C 1
ATOM 763 O O . PHE A 1 93 ? 0.801 -0.199 -9.763 1.00 77.62 93 PHE A O 1
ATOM 770 N N . ARG A 1 94 ? 2.557 -1.531 -9.413 1.00 79.62 94 ARG A N 1
ATOM 771 C CA . ARG A 1 94 ? 1.905 -2.501 -8.534 1.00 79.62 94 ARG A CA 1
ATOM 772 C C . 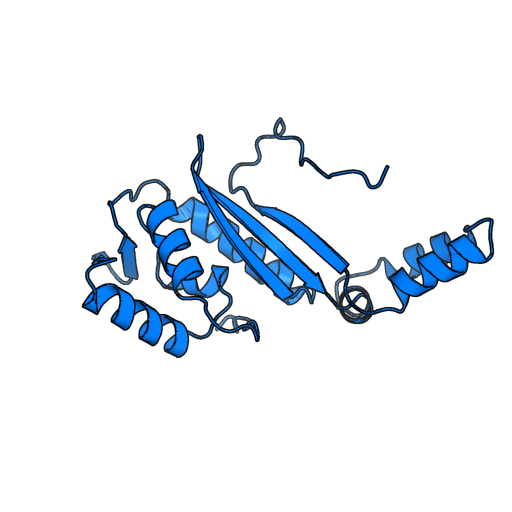ARG A 1 94 ? 2.763 -2.677 -7.299 1.00 79.62 94 ARG A C 1
ATOM 774 O O . ARG A 1 94 ? 3.967 -2.832 -7.417 1.00 79.62 94 ARG A O 1
ATOM 781 N N . THR A 1 95 ? 2.161 -2.659 -6.123 1.00 83.19 95 THR A N 1
ATOM 782 C CA . THR A 1 95 ? 2.914 -2.807 -4.877 1.00 83.19 95 THR A CA 1
ATOM 783 C C . THR A 1 95 ? 3.205 -4.279 -4.598 1.00 83.19 95 THR A C 1
ATOM 785 O O . THR A 1 95 ? 2.289 -5.105 -4.639 1.00 83.19 95 THR A O 1
ATOM 788 N N . SER A 1 96 ? 4.470 -4.592 -4.331 1.00 81.94 96 SER A N 1
ATOM 789 C CA . SER A 1 96 ? 4.971 -5.907 -3.920 1.00 81.94 96 SER A CA 1
ATOM 790 C C . SER A 1 96 ? 4.881 -6.071 -2.403 1.00 81.94 96 SER A C 1
ATOM 792 O O . SER A 1 96 ? 4.303 -7.045 -1.925 1.00 81.94 96 SER A O 1
ATOM 794 N N . SER A 1 97 ? 5.384 -5.084 -1.657 1.00 82.38 97 SER A N 1
ATOM 795 C CA . SER A 1 97 ? 5.412 -5.048 -0.190 1.00 82.38 97 SER A CA 1
ATOM 796 C C . SER A 1 97 ? 5.150 -3.635 0.319 1.00 82.38 97 SER A C 1
ATOM 798 O O . SER A 1 97 ? 5.485 -2.662 -0.362 1.00 82.38 97 SER A O 1
ATOM 800 N N . VAL A 1 98 ? 4.542 -3.530 1.500 1.00 87.19 98 VAL A N 1
ATOM 801 C CA . VAL A 1 98 ? 4.347 -2.275 2.236 1.00 87.19 98 VAL A CA 1
ATOM 802 C C . VAL A 1 98 ? 4.698 -2.506 3.699 1.00 87.19 98 VAL A C 1
ATOM 804 O O . VAL A 1 98 ? 4.267 -3.484 4.302 1.00 87.19 98 VAL A O 1
ATOM 807 N N . SER A 1 99 ? 5.449 -1.582 4.281 1.00 86.06 99 SER A N 1
ATOM 808 C CA . SER A 1 99 ? 5.763 -1.558 5.704 1.00 86.06 99 SER A CA 1
ATOM 809 C C . SER A 1 99 ? 5.615 -0.145 6.258 1.00 86.06 99 SER A C 1
ATOM 811 O O . SER A 1 99 ? 5.685 0.845 5.526 1.00 86.06 99 SER A O 1
ATOM 813 N N . ILE A 1 100 ? 5.384 -0.058 7.567 1.00 84.31 100 ILE A N 1
ATOM 814 C CA . ILE A 1 100 ? 5.430 1.195 8.317 1.00 84.31 100 ILE A CA 1
ATOM 815 C C . ILE A 1 100 ? 6.571 1.076 9.315 1.00 84.31 100 ILE A C 1
ATOM 817 O O . ILE A 1 100 ? 6.643 0.099 10.061 1.00 84.31 100 ILE A O 1
ATOM 821 N N . THR A 1 101 ? 7.445 2.072 9.335 1.00 80.50 101 THR A N 1
ATOM 822 C CA . THR A 1 101 ? 8.483 2.226 10.351 1.00 80.50 101 THR A CA 1
ATOM 823 C C . THR A 1 101 ? 8.198 3.468 11.182 1.00 80.50 101 THR A C 1
ATOM 825 O O . THR A 1 101 ? 7.798 4.513 10.663 1.00 80.50 101 THR A O 1
ATOM 828 N N . THR A 1 102 ? 8.394 3.339 12.492 1.00 69.50 102 THR A N 1
ATOM 829 C CA . THR A 1 102 ? 8.167 4.414 13.459 1.00 69.50 102 THR A CA 1
ATOM 830 C C . THR A 1 102 ? 9.507 4.772 14.077 1.00 69.50 102 THR A C 1
ATOM 832 O O . THR A 1 102 ? 9.990 4.077 14.967 1.00 69.50 102 THR A O 1
ATOM 835 N N . ASN A 1 103 ? 10.116 5.836 13.553 1.00 68.12 103 ASN A N 1
ATOM 836 C CA . ASN A 1 103 ? 11.302 6.458 14.142 1.00 68.12 103 ASN A CA 1
ATOM 837 C C . ASN A 1 103 ? 10.855 7.728 14.885 1.00 68.12 103 ASN A C 1
ATOM 839 O O . ASN A 1 103 ? 10.020 7.661 15.781 1.00 68.12 103 ASN A O 1
ATOM 843 N N . GLN A 1 104 ? 11.352 8.901 14.478 1.00 65.38 104 GLN A N 1
ATOM 844 C CA . GLN A 1 104 ? 10.852 10.198 14.948 1.00 65.38 104 GLN A CA 1
ATOM 845 C C . GLN A 1 104 ? 9.429 10.489 14.431 1.00 65.38 104 GLN A C 1
ATOM 847 O O . GLN A 1 104 ? 8.682 11.223 15.068 1.00 65.38 104 GLN A O 1
ATOM 852 N N . GLN A 1 105 ? 9.060 9.912 13.279 1.00 67.94 105 GLN A N 1
ATOM 853 C CA . GLN A 1 105 ? 7.747 10.015 12.630 1.00 67.94 105 GLN A CA 1
ATOM 854 C C . GLN A 1 105 ? 7.393 8.688 11.947 1.00 67.94 105 GLN A C 1
ATOM 856 O O . GLN A 1 105 ? 8.275 7.858 11.702 1.00 67.94 105 GLN A O 1
ATOM 861 N N . LYS A 1 106 ? 6.106 8.493 11.632 1.00 75.38 106 LYS A N 1
ATOM 862 C CA . LYS A 1 106 ? 5.605 7.294 10.941 1.00 75.38 106 LYS A CA 1
ATOM 863 C C . LYS A 1 106 ? 5.839 7.422 9.435 1.00 75.38 106 LYS A C 1
ATOM 865 O O . LYS A 1 106 ? 5.352 8.364 8.807 1.00 75.38 106 LYS A O 1
ATOM 870 N N . GLN A 1 107 ? 6.567 6.472 8.859 1.00 81.56 107 GLN A N 1
ATOM 871 C CA . GLN A 1 107 ? 6.939 6.467 7.444 1.00 81.56 107 GLN A CA 1
ATOM 872 C C . GLN A 1 107 ? 6.493 5.172 6.769 1.00 81.56 107 GLN A C 1
ATOM 874 O O . GLN A 1 107 ? 6.711 4.081 7.294 1.00 81.56 107 GLN A O 1
ATOM 879 N N . VAL A 1 108 ? 5.877 5.294 5.595 1.00 83.88 108 VAL A N 1
ATOM 880 C CA . VAL A 1 108 ? 5.466 4.168 4.755 1.00 83.88 108 VAL A CA 1
ATOM 881 C C . VAL A 1 108 ? 6.582 3.874 3.761 1.00 83.88 108 VAL A C 1
ATOM 883 O O . VAL A 1 108 ? 6.934 4.719 2.941 1.00 83.88 108 VAL A O 1
ATOM 886 N N . THR A 1 109 ? 7.103 2.653 3.790 1.00 83.62 109 THR A N 1
ATOM 887 C CA . THR A 1 109 ? 8.019 2.146 2.763 1.00 83.62 109 THR A CA 1
ATOM 888 C C . THR A 1 109 ? 7.281 1.130 1.912 1.00 83.62 109 THR A C 1
ATOM 890 O O . THR A 1 109 ? 6.597 0.253 2.436 1.00 83.62 109 THR A O 1
ATOM 893 N N . ALA A 1 110 ? 7.398 1.238 0.593 1.00 82.50 110 ALA A N 1
ATOM 894 C CA . ALA A 1 110 ? 6.757 0.313 -0.326 1.00 82.50 110 ALA A CA 1
ATOM 895 C C . ALA A 1 110 ? 7.692 -0.067 -1.468 1.00 82.50 110 ALA A C 1
ATOM 897 O O . ALA A 1 110 ? 8.363 0.787 -2.044 1.00 82.50 110 ALA A O 1
ATOM 898 N N . SER A 1 111 ? 7.691 -1.344 -1.835 1.00 80.06 111 SER A N 1
ATOM 899 C CA . SER A 1 111 ? 8.361 -1.811 -3.052 1.00 80.06 111 SER A CA 1
ATOM 900 C C . SER A 1 111 ? 7.328 -1.945 -4.158 1.00 80.06 111 SER A C 1
ATOM 902 O O . SER A 1 111 ? 6.257 -2.521 -3.943 1.00 80.06 111 SER A O 1
ATOM 904 N N . PHE A 1 112 ? 7.619 -1.405 -5.338 1.00 77.81 112 PHE A N 1
ATOM 905 C CA . PHE A 1 112 ? 6.710 -1.439 -6.481 1.00 77.81 112 PHE A CA 1
ATOM 906 C C . PHE A 1 112 ? 7.324 -2.176 -7.651 1.00 77.81 112 PHE A C 1
ATOM 908 O O . PHE A 1 112 ? 8.457 -1.889 -7.993 1.00 77.81 112 PHE A O 1
ATOM 915 N N . HIS A 1 113 ? 6.542 -3.002 -8.339 1.00 75.75 113 HIS A N 1
ATOM 916 C CA . HIS A 1 113 ? 6.875 -3.549 -9.645 1.00 75.75 113 HIS A CA 1
ATOM 917 C C . HIS A 1 113 ? 5.991 -2.945 -10.739 1.00 75.75 113 HIS A C 1
ATOM 919 O O . HIS A 1 113 ? 4.797 -2.705 -10.549 1.00 75.75 113 HIS A O 1
ATOM 925 N N . SER A 1 114 ? 6.538 -2.732 -11.931 1.00 70.62 114 SER A N 1
ATOM 926 C CA . SER A 1 114 ? 5.733 -2.309 -13.080 1.00 70.62 114 SER A CA 1
ATOM 927 C C . SER A 1 114 ? 6.282 -2.825 -14.392 1.00 70.62 114 SER A C 1
ATOM 929 O O . SER A 1 114 ? 7.494 -2.896 -14.581 1.00 70.62 114 SER A O 1
ATOM 931 N N . ALA A 1 115 ? 5.373 -3.109 -15.324 1.00 68.12 115 ALA A N 1
ATOM 932 C CA . ALA A 1 115 ? 5.756 -3.290 -16.711 1.00 68.12 115 ALA A CA 1
ATOM 933 C C . ALA A 1 115 ? 6.076 -1.933 -17.323 1.00 68.12 115 ALA A C 1
ATOM 935 O O . ALA A 1 115 ? 5.202 -1.075 -17.439 1.00 68.12 115 ALA A O 1
ATOM 936 N N . VAL A 1 116 ? 7.316 -1.771 -17.774 1.00 63.72 116 VAL A N 1
ATOM 937 C CA . VAL A 1 116 ? 7.847 -0.544 -18.381 1.00 63.72 116 VAL A CA 1
ATOM 938 C C . VAL A 1 116 ? 6.960 -0.039 -19.523 1.00 63.72 116 VAL A C 1
ATOM 940 O O . VAL A 1 116 ? 6.638 1.148 -19.601 1.00 63.72 116 VAL A O 1
ATOM 943 N N . LYS A 1 117 ? 6.414 -0.963 -20.327 1.00 63.81 117 LYS A N 1
ATOM 944 C CA . LYS A 1 117 ? 5.401 -0.662 -21.349 1.00 63.81 117 LYS A CA 1
ATOM 945 C C . LYS A 1 117 ? 4.186 0.085 -20.783 1.00 63.81 117 LYS A C 1
ATOM 947 O O . LYS A 1 117 ? 3.728 1.026 -21.417 1.00 63.81 117 LYS A O 1
ATOM 952 N N . LYS A 1 118 ? 3.672 -0.302 -19.609 1.00 63.94 118 LYS A N 1
ATOM 953 C CA . LYS A 1 118 ? 2.513 0.349 -18.972 1.00 63.94 118 LYS A CA 1
ATOM 954 C C . LYS A 1 118 ? 2.840 1.759 -18.492 1.00 63.94 118 LYS A C 1
ATOM 956 O O . LYS A 1 118 ? 2.008 2.637 -18.704 1.00 63.94 118 LYS A O 1
ATOM 961 N N . ILE A 1 119 ? 4.036 1.974 -17.937 1.00 65.19 119 ILE A N 1
ATOM 962 C CA . ILE A 1 119 ? 4.510 3.301 -17.508 1.00 65.19 119 ILE A CA 1
ATOM 963 C C . ILE A 1 119 ? 4.561 4.246 -18.713 1.00 65.19 119 ILE A C 1
ATOM 965 O O . ILE A 1 119 ? 3.907 5.283 -18.702 1.00 65.19 119 ILE A O 1
ATOM 969 N N . TYR A 1 120 ? 5.241 3.858 -19.797 1.00 63.78 120 TYR A N 1
ATOM 970 C CA . TYR A 1 120 ? 5.380 4.707 -20.990 1.00 63.78 120 TYR A CA 1
ATOM 971 C C . TYR A 1 120 ? 4.082 4.917 -21.782 1.00 63.78 120 TYR A C 1
ATOM 973 O O . TYR A 1 120 ? 4.010 5.832 -22.598 1.00 63.78 120 TYR A O 1
ATOM 981 N N . THR A 1 121 ? 3.069 4.066 -21.598 1.00 62.47 121 THR A N 1
ATOM 982 C CA . THR A 1 121 ? 1.735 4.261 -22.198 1.00 62.47 121 THR A CA 1
ATOM 983 C C . THR A 1 121 ? 0.766 5.014 -21.291 1.00 62.47 121 THR A C 1
ATOM 985 O O . THR A 1 121 ? -0.369 5.272 -21.696 1.00 62.47 121 THR A O 1
ATOM 988 N N . HIS A 1 122 ? 1.166 5.347 -20.061 1.00 64.50 122 HIS A N 1
ATOM 989 C CA . HIS A 1 122 ? 0.326 6.135 -19.174 1.00 64.50 122 HIS A CA 1
ATOM 990 C C . HIS A 1 122 ? 0.144 7.540 -19.765 1.00 64.50 122 HIS A C 1
ATOM 992 O O . HIS A 1 122 ? 1.114 8.175 -20.171 1.00 64.50 122 HIS A O 1
ATOM 998 N N . LYS A 1 123 ? -1.100 8.042 -19.796 1.00 60.59 123 LYS A N 1
ATOM 999 C CA . LYS A 1 123 ? -1.483 9.291 -20.490 1.00 60.59 123 LYS A CA 1
ATOM 1000 C C . LYS A 1 123 ? -0.661 10.525 -20.085 1.00 60.59 123 LYS A C 1
ATOM 1002 O O . LYS A 1 123 ? -0.589 11.473 -20.854 1.00 60.59 123 LYS A O 1
ATOM 1007 N N . ASN A 1 124 ? -0.034 10.488 -18.909 1.00 57.22 124 ASN A N 1
ATOM 1008 C CA . ASN A 1 124 ? 0.753 11.591 -18.352 1.00 57.22 124 ASN A CA 1
ATOM 1009 C C . ASN A 1 124 ? 2.274 11.350 -18.390 1.00 57.22 124 ASN A C 1
ATOM 1011 O O . ASN A 1 124 ? 3.017 12.130 -17.805 1.00 57.22 124 ASN A O 1
ATOM 1015 N N . PHE A 1 125 ? 2.751 10.266 -19.011 1.00 61.81 125 PHE A N 1
ATOM 1016 C CA . PHE A 1 125 ? 4.175 9.927 -19.036 1.00 61.81 125 PHE A CA 1
ATOM 1017 C C . PHE A 1 125 ? 4.776 10.221 -20.419 1.00 61.81 125 PHE A C 1
ATOM 1019 O O . PHE A 1 125 ? 4.674 9.422 -21.346 1.00 61.81 125 PHE A O 1
ATOM 1026 N N . SER A 1 126 ? 5.399 11.393 -20.572 1.00 60.81 126 SER A N 1
ATOM 1027 C CA . SER A 1 126 ? 5.903 11.912 -21.856 1.00 60.81 126 SER A CA 1
ATOM 1028 C C . SER A 1 126 ? 7.366 11.562 -22.166 1.00 60.81 126 SER A C 1
ATOM 1030 O O . SER A 1 126 ? 7.876 11.966 -23.205 1.00 60.81 126 SER A O 1
ATOM 1032 N N . GLN A 1 127 ? 8.050 10.785 -21.319 1.00 65.00 127 GLN A N 1
ATOM 1033 C CA . GLN A 1 127 ? 9.497 10.530 -21.449 1.00 65.00 127 GLN A CA 1
ATOM 1034 C C . GLN A 1 127 ? 9.877 9.365 -22.377 1.00 65.00 127 GLN A C 1
ATOM 1036 O O . GLN A 1 127 ? 11.055 9.046 -22.530 1.00 65.00 127 GLN A O 1
ATOM 1041 N N . LYS A 1 128 ? 8.906 8.725 -23.042 1.00 66.19 128 LYS A N 1
ATOM 1042 C CA . LYS A 1 128 ? 9.184 7.646 -24.006 1.00 66.19 128 LYS A CA 1
ATOM 1043 C C . LYS A 1 128 ? 10.220 8.052 -25.078 1.00 66.19 128 LYS A C 1
ATOM 1045 O O . LYS A 1 128 ? 11.119 7.254 -25.329 1.00 66.19 128 LYS A O 1
ATOM 1050 N N . PRO A 1 129 ? 10.176 9.264 -25.670 1.00 69.06 129 PRO A N 1
ATOM 1051 C CA . PRO A 1 129 ? 11.187 9.704 -26.634 1.00 69.06 129 PRO A CA 1
ATOM 1052 C C . PRO A 1 129 ? 12.598 9.817 -26.037 1.00 69.06 129 PRO A C 1
ATOM 1054 O O . PRO A 1 129 ? 13.561 9.444 -26.700 1.00 69.06 129 PRO A O 1
ATOM 1057 N N . GLN A 1 130 ? 12.726 10.257 -24.780 1.00 70.88 130 GLN A N 1
ATOM 1058 C CA . GLN A 1 130 ? 14.020 10.378 -24.093 1.00 70.88 130 GLN A CA 1
ATOM 1059 C C . GLN A 1 130 ? 14.661 9.008 -23.834 1.00 70.88 130 GLN A C 1
ATOM 1061 O O . GLN A 1 130 ? 15.858 8.840 -24.043 1.00 70.88 130 GLN A O 1
ATOM 1066 N N . ALA A 1 131 ? 13.867 7.998 -23.465 1.00 69.69 131 ALA A N 1
ATOM 1067 C CA . ALA A 1 131 ? 14.370 6.635 -23.282 1.00 69.69 131 ALA A CA 1
ATOM 1068 C C . ALA A 1 131 ? 14.954 6.053 -24.583 1.00 69.69 131 ALA A C 1
ATOM 1070 O O . ALA A 1 131 ? 16.023 5.447 -24.572 1.00 69.69 131 ALA A O 1
ATOM 1071 N N . PHE A 1 132 ? 14.300 6.286 -25.726 1.00 71.56 132 PHE A N 1
ATOM 1072 C CA . PHE A 1 132 ? 14.832 5.864 -27.026 1.00 71.56 132 PHE A CA 1
ATOM 1073 C C . PHE A 1 132 ? 16.057 6.678 -27.469 1.00 71.56 132 PHE A C 1
ATOM 1075 O O . PHE A 1 132 ? 16.943 6.127 -28.118 1.00 71.56 132 PHE A O 1
ATOM 1082 N N . GLN A 1 133 ? 16.151 7.961 -27.102 1.00 78.38 133 GLN A N 1
ATOM 1083 C CA . GLN A 1 133 ? 17.364 8.754 -27.331 1.00 78.38 133 GLN A CA 1
ATOM 1084 C C . GLN A 1 133 ? 18.566 8.182 -26.568 1.00 78.38 133 GLN A C 1
ATOM 1086 O O . GLN A 1 133 ? 19.617 7.983 -27.173 1.00 78.38 133 GLN A O 1
ATOM 1091 N N . LEU A 1 134 ? 18.398 7.841 -25.287 1.00 77.50 134 LEU A N 1
ATOM 1092 C CA . LEU A 1 134 ? 19.450 7.224 -24.467 1.00 77.50 134 LEU A CA 1
ATOM 1093 C C . LEU A 1 134 ? 19.866 5.845 -24.999 1.00 77.50 134 LEU A C 1
ATOM 1095 O O . LEU A 1 134 ? 21.056 5.554 -25.081 1.00 77.50 134 LEU A O 1
ATOM 1099 N N . PHE A 1 135 ? 18.908 5.030 -25.454 1.00 79.50 135 PHE A N 1
ATOM 1100 C CA . PHE A 1 135 ? 19.197 3.748 -26.110 1.00 79.50 135 PHE A CA 1
ATOM 1101 C C . PHE A 1 135 ? 20.116 3.909 -27.333 1.00 79.50 135 PHE A C 1
ATOM 1103 O O . PHE A 1 135 ? 21.049 3.130 -27.536 1.00 79.50 135 PHE A O 1
ATOM 1110 N N . ASN A 1 136 ? 19.883 4.942 -28.146 1.00 78.25 136 ASN A N 1
ATOM 1111 C CA . ASN A 1 136 ? 20.702 5.213 -29.327 1.00 78.25 136 ASN A CA 1
ATOM 1112 C C . ASN A 1 136 ? 22.111 5.719 -28.976 1.00 78.25 136 ASN A C 1
ATOM 1114 O O . ASN A 1 136 ? 23.024 5.546 -29.782 1.00 78.25 136 ASN A O 1
ATOM 1118 N N . GLN A 1 137 ? 22.291 6.297 -27.786 1.00 83.38 137 GLN A N 1
ATOM 1119 C CA . GLN A 1 137 ? 23.577 6.782 -27.273 1.00 83.38 137 GLN A CA 1
ATOM 1120 C C . GLN A 1 137 ? 24.433 5.680 -26.625 1.00 83.38 137 GLN A C 1
ATOM 1122 O O . GLN A 1 137 ? 25.602 5.916 -26.327 1.00 83.38 137 GLN A O 1
ATOM 1127 N N . CYS A 1 138 ? 23.898 4.472 -26.417 1.00 82.00 138 CYS A N 1
ATOM 1128 C CA . CYS A 1 138 ? 24.678 3.354 -25.893 1.00 82.00 138 CYS A CA 1
ATOM 1129 C C . CYS A 1 138 ? 25.855 3.009 -26.828 1.00 82.00 138 CYS A C 1
ATOM 1131 O O . CYS A 1 138 ? 25.665 2.736 -28.014 1.00 82.00 138 CYS A O 1
ATOM 1133 N N . LEU A 1 139 ? 27.069 2.980 -26.268 1.00 79.69 139 LEU A N 1
ATOM 1134 C CA . LEU A 1 139 ? 28.324 2.823 -27.016 1.00 79.69 139 LEU A CA 1
ATOM 1135 C C . LEU A 1 139 ? 28.616 1.380 -27.469 1.00 79.69 139 LEU A C 1
ATOM 1137 O O . LEU A 1 139 ? 29.384 1.188 -28.406 1.00 79.69 139 LEU A O 1
ATOM 1141 N N . SER A 1 140 ? 28.011 0.367 -26.836 1.00 86.31 140 SER A N 1
ATOM 1142 C CA . SER A 1 140 ? 28.234 -1.052 -27.150 1.00 86.31 140 SER A CA 1
ATOM 1143 C C . SER A 1 140 ? 26.929 -1.803 -27.421 1.00 86.31 140 SER A C 1
ATOM 1145 O O . SER A 1 140 ? 25.856 -1.426 -26.939 1.00 86.31 140 SER A O 1
ATOM 1147 N N . ASN A 1 141 ? 27.024 -2.895 -28.186 1.00 82.00 141 ASN A N 1
ATOM 1148 C CA . ASN A 1 141 ? 25.887 -3.775 -28.462 1.00 82.00 141 ASN A CA 1
ATOM 1149 C C . ASN A 1 141 ? 25.381 -4.475 -27.193 1.00 82.00 141 ASN A C 1
ATOM 1151 O O . ASN A 1 141 ? 24.174 -4.617 -27.039 1.00 82.00 141 ASN A O 1
ATOM 1155 N N . GLU A 1 142 ? 26.267 -4.820 -26.256 1.00 77.69 142 GLU A N 1
ATOM 1156 C CA . GLU A 1 142 ? 25.892 -5.370 -24.944 1.00 77.69 142 GLU A CA 1
ATOM 1157 C C . GLU A 1 142 ? 25.101 -4.355 -24.110 1.00 77.69 142 GLU A C 1
ATOM 1159 O O . GLU A 1 142 ? 24.047 -4.690 -23.570 1.00 77.69 142 GLU A O 1
ATOM 1164 N N . ASN A 1 143 ? 25.532 -3.087 -24.082 1.00 73.12 143 ASN A N 1
ATOM 1165 C CA . ASN A 1 143 ? 24.799 -2.021 -23.393 1.00 73.12 143 ASN A CA 1
ATOM 1166 C C . ASN A 1 143 ? 23.437 -1.778 -24.045 1.00 73.12 143 ASN A C 1
ATOM 1168 O O . ASN A 1 143 ? 22.445 -1.601 -23.343 1.00 73.12 143 ASN A O 1
ATOM 1172 N N . LYS A 1 144 ? 23.357 -1.827 -25.381 1.00 77.81 144 LYS A N 1
ATOM 1173 C CA . LYS A 1 144 ? 22.077 -1.770 -26.099 1.00 77.81 144 LYS A CA 1
ATOM 1174 C C . LYS A 1 144 ? 21.196 -2.964 -25.767 1.00 77.81 144 LYS A C 1
ATOM 1176 O O . LYS A 1 144 ? 20.009 -2.781 -25.537 1.00 77.81 144 LYS A O 1
ATOM 1181 N N . GLU A 1 145 ? 21.729 -4.177 -25.708 1.00 77.00 145 GLU A N 1
ATOM 1182 C CA . GLU A 1 145 ? 20.937 -5.363 -25.384 1.00 77.00 145 GLU A CA 1
ATOM 1183 C C . GLU A 1 145 ? 20.399 -5.304 -23.946 1.00 77.00 145 GLU A C 1
ATOM 1185 O O . GLU A 1 145 ? 19.219 -5.572 -23.714 1.00 77.00 145 GLU A O 1
ATOM 1190 N N . LEU A 1 146 ? 21.223 -4.870 -22.991 1.00 69.56 146 LEU A N 1
ATOM 1191 C CA . LEU A 1 146 ? 20.835 -4.681 -21.594 1.00 69.56 146 LEU A CA 1
ATOM 1192 C C . LEU A 1 146 ? 19.802 -3.552 -21.431 1.00 69.56 146 LEU A C 1
ATOM 1194 O O . LEU A 1 146 ? 18.772 -3.737 -20.782 1.00 69.56 146 LEU A O 1
ATOM 1198 N N . PHE A 1 147 ? 20.004 -2.414 -22.094 1.00 73.81 147 PHE A N 1
ATOM 1199 C CA . PHE A 1 147 ? 19.054 -1.298 -22.078 1.00 73.81 147 PHE A CA 1
ATOM 1200 C C . PHE A 1 147 ? 17.752 -1.639 -22.819 1.00 73.81 147 PHE A C 1
ATOM 1202 O O . PHE A 1 147 ? 16.662 -1.285 -22.380 1.00 73.81 147 PHE A O 1
ATOM 1209 N N . SER A 1 148 ? 17.833 -2.410 -23.906 1.00 70.56 148 SER A N 1
ATOM 1210 C CA . SER A 1 148 ? 16.680 -2.982 -24.607 1.00 70.56 148 SER A CA 1
ATOM 1211 C C . SER A 1 148 ? 15.912 -3.940 -23.705 1.00 70.56 148 SER A C 1
ATOM 1213 O O . SER A 1 148 ? 14.687 -3.888 -23.686 1.00 70.56 148 SER A O 1
ATOM 1215 N N . LYS A 1 149 ? 16.586 -4.768 -22.894 1.00 68.44 149 LYS A N 1
ATOM 1216 C CA . LYS A 1 149 ? 15.925 -5.576 -21.857 1.00 68.44 149 LYS A CA 1
ATOM 1217 C C . LYS A 1 149 ? 15.215 -4.682 -20.838 1.00 68.44 149 LYS A C 1
ATOM 1219 O O . LYS A 1 149 ? 14.093 -4.998 -20.472 1.00 68.44 149 LYS A O 1
ATOM 1224 N N . PHE A 1 150 ? 15.770 -3.534 -20.463 1.00 65.12 150 PHE A N 1
ATOM 1225 C CA . PHE A 1 150 ? 15.086 -2.585 -19.578 1.00 65.12 150 PHE A CA 1
ATOM 1226 C C . PHE A 1 150 ? 13.860 -1.915 -20.235 1.00 65.12 150 PHE A C 1
ATOM 1228 O O . PHE A 1 150 ? 12.812 -1.792 -19.610 1.00 65.12 150 PHE A O 1
ATOM 1235 N N . ILE A 1 151 ? 13.942 -1.530 -21.513 1.00 64.38 151 ILE A N 1
ATOM 1236 C CA . ILE A 1 151 ? 12.821 -0.928 -22.262 1.00 64.38 151 ILE A CA 1
ATOM 1237 C C . ILE A 1 151 ? 11.729 -1.965 -22.589 1.00 64.38 151 ILE A C 1
ATOM 1239 O O . ILE A 1 151 ? 10.535 -1.650 -22.551 1.00 64.38 151 ILE A O 1
ATOM 1243 N N . ASN A 1 152 ? 12.133 -3.193 -22.934 1.00 60.72 152 ASN A N 1
ATOM 1244 C CA . ASN A 1 152 ? 11.275 -4.213 -23.539 1.00 60.72 152 ASN A CA 1
ATOM 1245 C C . ASN A 1 152 ? 10.859 -5.340 -22.573 1.00 60.72 152 ASN A C 1
ATOM 1247 O O . ASN A 1 152 ? 9.771 -5.889 -22.753 1.00 60.72 152 ASN A O 1
ATOM 1251 N N . HIS A 1 153 ? 11.642 -5.677 -21.538 1.00 55.97 153 HIS A N 1
ATOM 1252 C CA . HIS A 1 153 ? 11.315 -6.701 -20.528 1.00 55.97 153 HIS A CA 1
ATOM 1253 C C . HIS A 1 153 ? 10.774 -6.106 -19.210 1.00 55.97 153 HIS A C 1
ATOM 1255 O O . HIS A 1 153 ? 10.819 -4.909 -18.956 1.00 55.97 153 HIS A O 1
ATOM 1261 N N . HIS A 1 154 ? 10.066 -6.948 -18.451 1.00 58.41 154 HIS A N 1
ATOM 1262 C CA . HIS A 1 154 ? 8.697 -6.636 -18.022 1.00 58.41 154 HIS A CA 1
ATOM 1263 C C . HIS A 1 154 ? 8.483 -6.181 -16.572 1.00 58.41 154 HIS A C 1
ATOM 1265 O O . HIS A 1 154 ? 7.331 -5.926 -16.228 1.00 58.41 154 HIS A O 1
ATOM 1271 N N . HIS A 1 155 ? 9.513 -6.035 -15.736 1.00 55.97 155 HIS A N 1
ATOM 1272 C CA . HIS A 1 155 ? 9.323 -5.625 -14.340 1.00 55.97 155 HIS A CA 1
ATOM 1273 C C . HIS A 1 155 ? 10.512 -4.820 -13.812 1.00 55.97 155 HIS A C 1
ATOM 1275 O O . HIS A 1 155 ? 11.605 -5.353 -13.676 1.00 55.97 155 HIS A O 1
ATOM 1281 N N . VAL A 1 156 ? 10.283 -3.544 -13.494 1.00 60.66 156 VAL A N 1
ATOM 1282 C CA . VAL A 1 156 ? 11.212 -2.742 -12.681 1.00 60.66 156 VAL A CA 1
ATOM 1283 C C . VAL A 1 156 ? 10.694 -2.754 -11.255 1.00 60.66 156 VAL A C 1
ATOM 1285 O O . VAL A 1 156 ? 9.540 -2.371 -11.057 1.00 60.66 156 VAL A O 1
ATOM 1288 N N . GLU A 1 157 ? 11.520 -3.201 -10.305 1.00 62.62 157 GLU A N 1
ATOM 1289 C CA . GLU A 1 157 ? 11.251 -3.081 -8.873 1.00 62.62 157 GLU A CA 1
ATOM 1290 C C . GLU A 1 157 ? 11.931 -1.831 -8.307 1.00 62.62 157 GLU A C 1
ATOM 1292 O O . GLU A 1 157 ? 13.134 -1.653 -8.479 1.00 62.62 157 GLU A O 1
ATOM 1297 N N . ILE A 1 158 ? 11.164 -0.950 -7.663 1.00 65.69 158 ILE A N 1
ATOM 1298 C CA . ILE A 1 158 ? 11.679 0.293 -7.077 1.00 65.69 158 ILE A CA 1
ATOM 1299 C C . ILE A 1 158 ? 11.190 0.393 -5.630 1.00 65.69 158 ILE A C 1
ATOM 1301 O O . ILE A 1 158 ? 9.970 0.417 -5.414 1.00 65.69 158 ILE A O 1
ATOM 1305 N N . PRO A 1 159 ? 12.096 0.467 -4.639 1.00 69.25 159 PRO A N 1
ATOM 1306 C CA . PRO A 1 159 ? 11.727 0.843 -3.285 1.00 69.25 159 PRO A CA 1
ATOM 1307 C C . PRO A 1 159 ? 11.447 2.349 -3.238 1.00 69.25 159 PRO A C 1
ATOM 1309 O O . PRO A 1 159 ? 12.245 3.157 -3.708 1.00 69.25 159 PRO A O 1
ATOM 1312 N N . ILE A 1 160 ? 10.304 2.733 -2.678 1.00 72.25 160 ILE A N 1
ATOM 1313 C CA . ILE A 1 160 ? 9.915 4.131 -2.484 1.00 72.25 160 ILE A CA 1
ATOM 1314 C C . ILE A 1 160 ? 9.523 4.322 -1.027 1.00 72.25 160 ILE A C 1
ATOM 1316 O O . ILE A 1 160 ? 8.730 3.561 -0.467 1.00 72.25 160 ILE A O 1
ATOM 1320 N N . GLN A 1 161 ? 10.066 5.374 -0.434 1.00 73.56 161 GLN A N 1
ATOM 1321 C CA . GLN A 1 161 ? 9.712 5.840 0.893 1.00 73.56 161 GLN A CA 1
ATOM 1322 C C . GLN A 1 161 ? 8.780 7.043 0.751 1.00 73.56 161 GLN A C 1
ATOM 1324 O O . GLN A 1 161 ? 9.082 7.990 0.027 1.00 73.56 161 GLN A O 1
ATOM 1329 N N . PHE A 1 162 ? 7.634 6.993 1.421 1.00 71.62 162 PHE A N 1
ATOM 1330 C CA . PHE A 1 162 ? 6.700 8.105 1.508 1.00 71.62 162 PHE A CA 1
ATOM 1331 C C . PHE A 1 162 ? 6.845 8.757 2.880 1.00 71.62 162 PHE A C 1
ATOM 1333 O O . PHE A 1 162 ? 6.796 8.083 3.908 1.00 71.62 162 PHE A O 1
ATOM 1340 N N . SER A 1 163 ? 6.985 10.078 2.897 1.00 65.06 163 SER A N 1
ATOM 1341 C CA . SER A 1 163 ? 6.883 10.897 4.100 1.00 65.06 163 SER A CA 1
ATOM 1342 C C . SER A 1 163 ? 5.827 11.978 3.877 1.00 65.06 163 SER A C 1
ATOM 1344 O O . SER A 1 163 ? 5.651 12.492 2.774 1.00 65.06 163 SER A O 1
ATOM 1346 N N . SER A 1 164 ? 5.078 12.313 4.926 1.00 56.28 164 SER A N 1
ATOM 1347 C CA . SER A 1 164 ? 4.146 13.453 4.919 1.00 56.28 164 SER A CA 1
ATOM 1348 C C . SER A 1 164 ? 4.816 14.769 5.318 1.00 56.28 164 SER A C 1
ATOM 1350 O O . SER A 1 164 ? 4.159 15.806 5.335 1.00 56.28 164 SER A O 1
ATOM 1352 N N . ILE A 1 165 ? 6.103 14.721 5.669 1.00 53.41 165 ILE A N 1
ATOM 1353 C CA . ILE A 1 165 ? 6.934 15.887 5.948 1.00 53.41 165 ILE A CA 1
ATOM 1354 C C . ILE A 1 165 ? 8.020 15.920 4.881 1.00 53.41 165 ILE A C 1
ATOM 1356 O O . ILE A 1 165 ? 8.800 14.974 4.751 1.00 53.41 165 ILE A O 1
ATOM 1360 N N . CYS A 1 166 ? 8.039 17.002 4.104 1.00 43.97 166 CYS A N 1
ATOM 1361 C CA . CYS A 1 166 ? 9.206 17.375 3.321 1.00 43.97 166 CYS A CA 1
ATOM 1362 C C . CYS A 1 166 ? 10.254 17.883 4.310 1.00 43.97 166 CYS A C 1
ATOM 1364 O O . CYS A 1 166 ? 10.284 19.069 4.622 1.00 43.97 166 CYS A O 1
ATOM 1366 N N . ASP A 1 167 ? 11.057 16.985 4.870 1.00 45.84 167 ASP A N 1
ATOM 1367 C CA . ASP A 1 167 ? 12.323 17.403 5.452 1.00 45.84 167 ASP A CA 1
ATOM 1368 C C . ASP A 1 167 ? 13.306 17.486 4.285 1.00 45.84 167 ASP A C 1
ATOM 1370 O O . ASP A 1 167 ? 13.736 16.459 3.760 1.00 45.84 167 ASP A O 1
ATOM 1374 N N . GLU A 1 168 ? 13.596 18.703 3.818 1.00 49.12 168 GLU A N 1
ATOM 1375 C CA . GLU A 1 168 ? 14.524 18.955 2.701 1.00 49.12 168 GLU A CA 1
ATOM 1376 C C . GLU A 1 168 ? 15.920 18.348 2.955 1.00 49.12 168 GLU A C 1
ATOM 1378 O O . GLU A 1 168 ? 16.693 18.156 2.019 1.00 49.12 168 GLU A O 1
ATOM 1383 N N . ASN A 1 169 ? 16.218 17.979 4.208 1.00 50.19 169 ASN A N 1
ATOM 1384 C CA . ASN A 1 169 ? 17.475 17.376 4.637 1.00 50.19 169 ASN A CA 1
ATOM 1385 C C . ASN A 1 169 ? 17.483 15.835 4.641 1.00 50.19 169 ASN A C 1
ATOM 1387 O O . ASN A 1 169 ? 18.539 15.239 4.867 1.00 50.19 169 ASN A O 1
ATOM 1391 N N . GLN A 1 170 ? 16.354 15.157 4.399 1.00 48.88 170 GLN A N 1
ATOM 1392 C CA . GLN A 1 170 ? 16.347 13.697 4.257 1.00 48.88 170 GLN A CA 1
ATOM 1393 C C . GLN A 1 170 ? 16.698 13.307 2.820 1.00 48.88 170 GLN A C 1
ATOM 1395 O O . GLN A 1 170 ? 15.843 13.223 1.940 1.00 48.88 170 GLN A O 1
ATOM 1400 N N . LEU A 1 171 ? 17.987 13.044 2.586 1.00 45.31 171 LEU A N 1
ATOM 1401 C CA . LEU A 1 171 ? 18.460 12.419 1.354 1.00 45.31 171 LEU A CA 1
ATOM 1402 C C . LEU A 1 171 ? 17.737 11.081 1.154 1.00 45.31 171 LEU A C 1
ATOM 1404 O O . LEU A 1 171 ? 17.862 10.165 1.969 1.00 45.31 171 LEU A O 1
ATOM 1408 N N . ILE A 1 172 ? 16.998 10.969 0.048 1.00 43.78 172 ILE A N 1
ATOM 1409 C CA . ILE A 1 172 ? 16.431 9.703 -0.417 1.00 43.78 172 ILE A CA 1
ATOM 1410 C C . ILE A 1 172 ? 17.615 8.772 -0.685 1.00 43.78 172 ILE A C 1
ATOM 1412 O O . ILE A 1 172 ? 18.331 8.930 -1.673 1.00 43.78 172 ILE A O 1
ATOM 1416 N N . TYR A 1 173 ? 17.853 7.825 0.218 1.00 41.78 173 TYR A N 1
ATOM 1417 C CA . TYR A 1 173 ? 18.915 6.846 0.046 1.00 41.78 173 TYR A CA 1
ATOM 1418 C C . TYR A 1 173 ? 18.530 5.883 -1.080 1.00 41.78 173 TYR A C 1
ATOM 1420 O O . TYR A 1 173 ? 17.715 4.977 -0.902 1.00 41.78 173 TYR A O 1
ATOM 1428 N N . THR A 1 174 ? 19.123 6.077 -2.254 1.00 37.88 174 THR A N 1
ATOM 1429 C CA . THR A 1 174 ? 19.100 5.094 -3.335 1.00 37.88 174 THR A CA 1
ATOM 1430 C C . THR A 1 174 ? 20.399 4.305 -3.273 1.00 37.88 174 THR A C 1
ATOM 1432 O O . THR A 1 174 ? 21.475 4.902 -3.317 1.00 37.88 174 THR A O 1
ATOM 1435 N N . LYS A 1 175 ? 20.340 2.971 -3.213 1.00 34.75 175 LYS A N 1
ATOM 1436 C CA . LYS A 1 175 ? 21.523 2.172 -3.552 1.00 34.75 175 LYS A CA 1
ATOM 1437 C C . LYS A 1 175 ? 21.819 2.413 -5.030 1.00 34.75 175 LYS A C 1
ATOM 1439 O O . LYS A 1 175 ? 21.036 1.975 -5.872 1.00 34.75 175 LYS A O 1
ATOM 1444 N N . SER A 1 176 ? 22.896 3.142 -5.328 1.00 32.25 176 SER A N 1
ATOM 1445 C CA . SER A 1 176 ? 23.467 3.118 -6.675 1.00 32.25 176 SER A CA 1
ATOM 1446 C C . SER A 1 176 ? 23.826 1.672 -7.000 1.00 32.25 176 SER A C 1
ATOM 1448 O O . SER A 1 176 ? 24.284 0.937 -6.121 1.00 32.25 176 SER A O 1
ATOM 1450 N N . LEU A 1 177 ? 23.574 1.264 -8.239 1.00 33.72 177 LEU A N 1
ATOM 1451 C CA . LEU A 1 177 ? 24.081 0.012 -8.794 1.00 33.72 177 LEU A CA 1
ATOM 1452 C C . LEU A 1 177 ? 25.526 0.245 -9.258 1.00 33.72 177 LEU A C 1
ATOM 1454 O O . LEU A 1 177 ? 25.814 0.103 -10.445 1.00 33.72 177 LEU A O 1
ATOM 1458 N N . ASP A 1 178 ? 26.380 0.676 -8.330 1.00 32.97 178 ASP A N 1
ATOM 1459 C CA . ASP A 1 178 ? 27.831 0.662 -8.525 1.00 32.97 178 ASP A CA 1
ATOM 1460 C C . ASP A 1 178 ? 28.360 -0.740 -8.195 1.00 32.97 178 ASP A C 1
ATOM 1462 O O . ASP A 1 178 ? 27.938 -1.304 -7.152 1.00 32.97 178 ASP A O 1
#

Radius of gyration: 19.16 Å; Cα contacts (8 Å, |Δi|>4): 245; chains: 1; bounding box: 46×32×51 Å

Organism: Enterococcus gallinarum (NCBI:txid1353)

Solvent-accessible surface area (backbone atoms only — not comparable to full-atom values): 10297 Å² total; per-residue (Å²): 130,88,81,81,73,66,52,90,70,82,88,53,66,66,56,53,49,49,41,32,52,51,49,22,27,39,44,57,69,38,51,33,37,63,67,21,45,55,68,70,64,50,53,56,51,51,52,51,40,39,74,70,65,67,36,45,82,47,75,61,90,96,45,48,36,34,23,67,52,89,46,77,90,58,45,68,46,54,40,53,35,16,52,54,54,48,51,44,44,71,50,44,37,40,76,77,48,70,49,53,48,67,73,100,55,78,30,44,38,33,32,29,35,24,36,42,64,49,36,51,65,29,95,85,40,81,56,53,64,57,55,54,52,54,51,70,66,44,90,43,70,66,53,34,52,54,49,44,42,57,62,72,41,64,65,53,78,47,81,47,78,40,63,71,64,88,55,91,79,64,76,82,84,68,84,72,95,119

Mean predicted aligned error: 12.3 Å